Protein 4PMH (pdb70)

Structure (mmCIF, N/CA/C/O backbone):
data_4PMH
#
_entry.id   4PMH
#
_cell.length_a   37.429
_cell.length_b   73.939
_cell.length_c   204.897
_cell.angle_alpha   90.000
_cell.angle_beta   90.000
_cell.angle_gamma   90.000
#
_symmetry.space_group_name_H-M   'C 2 2 21'
#
loop_
_entity.id
_entity.type
_entity.pdbx_description
1 polymer Pectinesterase
2 water water
#
loop_
_atom_site.group_PDB
_atom_site.id
_atom_site.type_symbol
_atom_site.label_atom_id
_atom_site.label_alt_id
_atom_site.label_comp_id
_atom_site.label_asym_id
_atom_site.label_entity_id
_atom_site.label_seq_id
_atom_site.pdbx_PDB_ins_code
_atom_site.Cartn_x
_atom_site.Cartn_y
_atom_site.Cartn_z
_atom_site.occupancy
_atom_site.B_iso_or_equiv
_atom_site.auth_seq_id
_atom_site.auth_comp_id
_atom_site.auth_asym_id
_atom_site.auth_atom_id
_atom_site.pdbx_PDB_model_num
ATOM 1 N N . ASP A 1 1 ? -8.324 13.035 97.965 1.00 20.10 1 ASP A N 1
ATOM 2 C CA . ASP A 1 1 ? -8.389 14.306 98.755 1.00 19.45 1 ASP A CA 1
ATOM 3 C C . ASP A 1 1 ? -7.079 15.074 98.632 1.00 17.95 1 ASP A C 1
ATOM 4 O O . ASP A 1 1 ? -6.013 14.478 98.379 1.00 15.96 1 ASP A O 1
ATOM 9 N N . GLN A 1 2 ? -7.170 16.399 98.799 1.00 15.89 2 GLN A N 1
ATOM 10 C CA . GLN A 1 2 ? -6.038 17.290 98.539 1.00 14.85 2 GLN A CA 1
ATOM 11 C C . GLN A 1 2 ? -5.590 18.035 99.808 1.00 14.21 2 GLN A C 1
ATOM 12 O O . GLN A 1 2 ? -5.043 19.150 99.738 1.00 12.86 2 GLN A O 1
ATOM 18 N N . THR A 1 3 ? -5.816 17.398 100.957 1.00 13.57 3 THR A N 1
ATOM 19 C CA . THR A 1 3 ? -5.394 17.940 102.235 1.00 14.50 3 THR A CA 1
ATOM 20 C C . THR A 1 3 ? -4.006 17.439 102.584 1.00 14.14 3 THR A C 1
ATOM 21 O O . THR A 1 3 ? -3.740 16.234 102.563 1.00 14.64 3 THR A O 1
ATOM 25 N N . ALA A 1 4 ? -3.138 18.376 102.951 1.00 14.43 4 ALA A N 1
ATOM 26 C CA . ALA A 1 4 ? -1.754 18.060 103.342 1.00 15.22 4 ALA A CA 1
ATOM 27 C C . ALA A 1 4 ? -1.686 17.776 104.841 1.00 16.47 4 ALA A C 1
ATOM 28 O O . ALA A 1 4 ? -2.451 18.383 105.636 1.00 17.12 4 ALA A O 1
ATOM 30 N N . PRO A 1 5 ? -0.785 16.863 105.248 1.00 16.21 5 PRO A N 1
ATOM 31 C CA . PRO A 1 5 ? 0.183 16.139 104.418 1.00 16.13 5 PRO A CA 1
ATOM 32 C C . PRO A 1 5 ? -0.340 14.919 103.642 1.00 15.70 5 PRO A C 1
ATOM 33 O O . PRO A 1 5 ? 0.472 14.236 102.986 1.00 15.73 5 PRO A O 1
ATOM 37 N N . GLY A 1 6 ? -1.648 14.647 103.677 1.00 15.06 6 GLY A N 1
ATOM 38 C CA . GLY A 1 6 ? -2.222 13.541 102.898 1.00 14.77 6 GLY A CA 1
ATOM 39 C C . GLY A 1 6 ? -2.202 12.230 103.653 1.00 15.11 6 GLY A C 1
ATOM 40 O O . GLY A 1 6 ? -2.031 12.216 104.888 1.00 15.69 6 GLY A O 1
ATOM 41 N N . THR A 1 7 ? -2.396 11.124 102.933 1.00 14.73 7 THR A N 1
ATOM 42 C CA . THR A 1 7 ? -2.284 9.791 103.516 1.00 15.66 7 THR A CA 1
ATOM 43 C C . THR A 1 7 ? -1.029 9.080 103.016 1.00 16.10 7 THR A C 1
ATOM 44 O O . THR A 1 7 ? -0.437 9.475 102.026 1.00 16.42 7 THR A O 1
ATOM 48 N N . ALA A 1 8 ? -0.655 8.007 103.706 1.00 15.96 8 ALA A N 1
ATOM 49 C CA . ALA A 1 8 ? 0.451 7.156 103.297 1.00 16.11 8 ALA A CA 1
ATOM 50 C C . ALA A 1 8 ? 0.292 6.622 101.858 1.00 16.06 8 ALA A C 1
ATOM 51 O O . ALA A 1 8 ? 1.302 6.302 101.212 1.00 16.89 8 ALA A O 1
ATOM 53 N N . SER A 1 9 ? -0.948 6.516 101.365 1.00 15.81 9 SER A N 1
ATOM 54 C CA . SER A 1 9 ? -1.211 6.055 99.989 1.00 16.02 9 SER A CA 1
ATOM 55 C C . SER A 1 9 ? -1.378 7.217 98.999 1.00 15.17 9 SER A C 1
ATOM 56 O O . SER A 1 9 ? -1.326 7.023 97.792 1.00 14.05 9 SER A O 1
ATOM 59 N N . ARG A 1 10 ? -1.544 8.429 99.522 1.00 15.14 10 ARG A N 1
ATOM 60 C CA . ARG A 1 10 ? -1.736 9.599 98.678 1.00 14.33 10 ARG A CA 1
ATOM 61 C C . ARG A 1 10 ? -1.272 10.875 99.361 1.00 14.88 10 ARG A C 1
ATOM 62 O O . ARG A 1 10 ? -2.088 11.679 99.847 1.00 13.79 10 ARG A O 1
ATOM 70 N N . PRO A 1 11 ? 0.057 11.069 99.405 1.00 14.65 11 PRO A N 1
ATOM 71 C CA . PRO A 1 11 ? 0.622 12.244 100.053 1.00 14.58 11 PRO A CA 1
ATOM 72 C C . PRO A 1 11 ? 0.399 13.513 99.254 1.00 13.93 11 PRO A C 1
ATOM 73 O O . PRO A 1 11 ? 0.418 13.495 98.016 1.00 14.84 11 PRO A O 1
ATOM 77 N N . ILE A 1 12 ? 0.168 14.595 99.978 1.00 13.28 12 ILE A N 1
ATOM 78 C CA . ILE A 1 12 ? -0.118 15.900 99.411 1.00 12.98 12 ILE A CA 1
ATOM 79 C C . ILE A 1 12 ? 0.856 16.911 99.985 1.00 13.04 12 ILE A C 1
ATOM 80 O O . ILE A 1 12 ? 1.056 16.966 101.186 1.00 13.94 12 ILE A O 1
ATOM 85 N N . LEU A 1 13 ? 1.445 17.723 99.127 1.00 13.53 13 LEU A N 1
ATOM 86 C CA . LEU A 1 13 ? 2.350 18.783 99.560 1.00 13.54 13 LEU A CA 1
ATOM 87 C C . LEU A 1 13 ? 1.618 19.860 100.372 1.00 13.75 13 LEU A C 1
ATOM 88 O O . LEU A 1 13 ? 0.462 20.191 100.095 1.00 13.27 13 LEU A O 1
ATOM 93 N N . THR A 1 14 ? 2.321 20.425 101.339 1.00 13.28 14 THR A N 1
ATOM 94 C CA . THR A 1 14 ? 1.845 21.598 102.047 1.00 13.28 14 THR A CA 1
ATOM 95 C C . THR A 1 14 ? 1.970 22.810 101.156 1.00 13.66 14 THR A C 1
ATOM 96 O O . THR A 1 14 ? 2.745 22.804 100.193 1.00 13.20 14 THR A O 1
ATOM 100 N N . ALA A 1 15 ? 1.253 23.875 101.500 1.00 14.38 15 ALA A N 1
ATOM 101 C CA . ALA A 1 15 ? 1.370 25.134 100.755 1.00 15.28 15 ALA A CA 1
ATOM 102 C C . ALA A 1 15 ? 2.808 25.625 100.676 1.00 15.08 15 ALA A C 1
ATOM 103 O O . ALA A 1 15 ? 3.247 26.171 99.656 1.00 16.13 15 ALA A O 1
ATOM 105 N N . SER A 1 16 ? 3.543 25.443 101.760 1.00 15.82 16 SER A N 1
ATOM 106 C CA . SER A 1 16 ? 4.934 25.893 101.854 1.00 15.83 16 SER A CA 1
ATOM 107 C C . SER A 1 16 ? 5.836 25.056 100.933 1.00 15.40 16 SER A C 1
ATOM 108 O O . SER A 1 16 ? 6.617 25.580 100.143 1.00 15.85 16 SER A O 1
ATOM 111 N N . GLU A 1 17 ? 5.725 23.745 101.074 1.00 14.91 17 GLU A N 1
ATOM 112 C CA . GLU A 1 17 ? 6.392 22.804 100.169 1.00 15.20 17 GLU A CA 1
ATOM 113 C C . GLU A 1 17 ? 6.130 23.087 98.674 1.00 15.95 17 GLU A C 1
ATOM 114 O O . GLU A 1 17 ? 7.057 23.014 97.846 1.00 15.18 17 GLU A O 1
ATOM 120 N N . SER A 1 18 ? 4.879 23.423 98.339 1.00 17.83 18 SER A N 1
ATOM 121 C CA . SER A 1 18 ? 4.497 23.728 96.954 1.00 19.37 18 SER A CA 1
ATOM 122 C C . SER A 1 18 ? 5.335 24.827 96.329 1.00 19.61 18 SER A C 1
ATOM 123 O O . SER A 1 18 ? 5.599 24.783 95.137 1.00 16.99 18 SER A O 1
ATOM 126 N N . ASN A 1 19 ? 5.776 25.804 97.130 1.00 21.57 19 ASN A N 1
ATOM 127 C CA . ASN A 1 19 ? 6.588 26.914 96.602 1.00 24.23 19 ASN A CA 1
ATOM 128 C C . ASN A 1 19 ? 7.959 26.470 96.051 1.00 24.32 19 ASN A C 1
ATOM 129 O O . ASN A 1 19 ? 8.597 27.215 95.298 1.00 26.18 19 ASN A O 1
ATOM 134 N N . TYR A 1 20 ? 8.415 25.271 96.413 1.00 24.00 20 TYR A N 1
ATOM 135 C CA . TYR A 1 20 ? 9.679 24.763 95.882 1.00 24.89 20 TYR A CA 1
ATOM 136 C C . TYR A 1 20 ? 9.497 24.097 94.519 1.00 22.76 20 TYR A C 1
ATOM 137 O O . TYR A 1 20 ? 10.486 23.699 93.906 1.00 20.89 20 TYR A O 1
ATOM 146 N N . PHE A 1 21 ? 8.252 23.966 94.056 1.00 20.57 21 PHE A N 1
ATOM 147 C CA . PHE A 1 21 ? 7.964 23.220 92.826 1.00 20.19 21 PHE A CA 1
ATOM 148 C C . PHE A 1 21 ? 7.087 24.014 91.907 1.00 19.15 21 PHE A C 1
ATOM 149 O O . PHE A 1 21 ? 5.864 24.019 92.031 1.00 18.65 21 PHE A O 1
ATOM 157 N N . THR A 1 22 ? 7.733 24.681 90.965 1.00 18.60 22 THR A N 1
ATOM 158 C CA . THR A 1 22 ? 7.090 25.594 90.054 1.00 18.74 22 THR A CA 1
ATOM 159 C C . THR A 1 22 ? 7.805 25.430 88.707 1.00 19.03 22 THR A C 1
ATOM 160 O O . THR A 1 22 ? 8.888 24.832 88.647 1.00 18.29 22 THR A O 1
ATOM 164 N N . THR A 1 23 ? 7.243 25.984 87.639 1.00 19.87 23 THR A N 1
ATOM 165 C CA . THR A 1 23 ? 7.911 25.917 86.338 1.00 20.46 23 THR A CA 1
ATOM 166 C C . THR A 1 23 ? 9.320 26.488 86.434 1.00 20.54 23 THR A C 1
ATOM 167 O O . THR A 1 23 ? 10.264 25.913 85.895 1.00 20.56 23 THR A O 1
ATOM 171 N N . ALA A 1 24 ? 9.456 27.614 87.130 1.00 19.54 24 ALA A N 1
ATOM 172 C CA . ALA A 1 24 ? 10.746 28.282 87.266 1.00 20.07 24 ALA A CA 1
ATOM 173 C C . ALA A 1 24 ? 11.774 27.410 87.985 1.00 19.28 24 ALA A C 1
ATOM 174 O O . ALA A 1 24 ? 12.960 27.419 87.710 1.00 19.54 24 ALA A O 1
ATOM 176 N N . THR A 1 25 ? 11.280 26.664 88.937 1.00 19.21 25 THR A N 1
ATOM 177 C CA . THR A 1 25 ? 12.086 25.858 89.775 1.00 19.18 25 THR A CA 1
ATOM 178 C C . THR A 1 25 ? 12.573 24.605 89.010 1.00 18.66 25 THR A C 1
ATOM 179 O O . THR A 1 25 ? 13.776 24.290 89.000 1.00 18.24 25 THR A O 1
ATOM 183 N N . TYR A 1 26 ? 11.658 23.940 88.315 1.00 17.36 26 TYR A N 1
ATOM 184 C CA . TYR A 1 26 ? 12.013 22.797 87.444 1.00 17.14 26 TYR A CA 1
ATOM 185 C C . TYR A 1 26 ? 12.916 23.178 86.245 1.00 17.31 26 TYR A C 1
ATOM 186 O O . TYR A 1 26 ? 13.730 22.371 85.764 1.00 16.35 26 TYR A O 1
ATOM 195 N N . LEU A 1 27 ? 12.791 24.417 85.769 1.00 17.49 27 LEU A N 1
ATOM 196 C CA . LEU A 1 27 ? 13.589 24.913 84.666 1.00 18.01 27 LEU A CA 1
ATOM 197 C C . LEU A 1 27 ? 15.062 25.098 85.038 1.00 17.81 27 LEU A C 1
ATOM 198 O O . LEU A 1 27 ? 15.931 25.053 84.165 1.00 17.17 27 LEU A O 1
ATOM 203 N N . GLN A 1 28 ? 15.339 25.318 86.322 1.00 17.88 28 GLN A N 1
ATOM 204 C CA . GLN A 1 28 ? 16.703 25.312 86.826 1.00 18.13 28 GLN A CA 1
ATOM 205 C C . GLN A 1 28 ? 17.583 26.299 86.066 1.00 18.08 28 GLN A C 1
ATOM 206 O O . GLN A 1 28 ? 18.697 25.995 85.704 1.00 19.20 28 GLN A O 1
ATOM 212 N N . GLY A 1 29 ? 17.055 27.481 85.795 1.00 19.56 29 GLY A N 1
ATOM 213 C CA . GLY A 1 29 ? 17.821 28.530 85.124 1.00 20.35 29 GLY A CA 1
ATOM 214 C C . GLY A 1 29 ? 17.644 28.563 83.618 1.00 21.42 29 GLY A C 1
ATOM 215 O O . GLY A 1 29 ? 17.978 29.567 82.978 1.00 22.76 29 GLY A O 1
ATOM 216 N N . TRP A 1 30 ? 17.138 27.482 83.028 1.00 21.96 30 TRP A N 1
ATOM 217 C CA . TRP A 1 30 ? 16.846 27.504 81.605 1.00 22.77 30 TRP A CA 1
ATOM 218 C C . TRP A 1 30 ? 15.688 28.468 81.323 1.00 24.25 30 TRP A C 1
ATOM 219 O O . TRP A 1 30 ? 14.670 28.449 81.996 1.00 25.63 30 TRP A O 1
ATOM 230 N N . SER A 1 31 ? 15.882 29.329 80.342 1.00 26.54 31 SER A N 1
ATOM 231 C CA . SER A 1 31 ? 14.849 30.250 79.900 1.00 29.78 31 SER A CA 1
ATOM 232 C C . SER A 1 31 ? 14.475 29.888 78.453 1.00 28.80 31 SER A C 1
ATOM 233 O O . SER A 1 31 ? 15.177 30.265 77.505 1.00 29.26 31 SER A O 1
ATOM 236 N N . PRO A 1 32 ? 13.399 29.098 78.295 1.00 29.14 32 PRO A N 1
ATOM 237 C CA . PRO A 1 32 ? 13.023 28.559 76.984 1.00 30.01 32 PRO A CA 1
ATOM 238 C C . PRO A 1 32 ? 12.644 29.662 75.998 1.00 31.18 32 PRO A C 1
ATOM 239 O O . PRO A 1 32 ? 11.890 30.564 76.356 1.00 31.50 32 PRO A O 1
ATOM 243 N N . PRO A 1 33 ? 13.191 29.611 74.776 1.00 31.39 33 PRO A N 1
ATOM 244 C CA . PRO A 1 33 ? 12.749 30.617 73.818 1.00 32.78 33 PRO A CA 1
ATOM 245 C C . PRO A 1 33 ? 11.299 30.411 73.383 1.00 32.73 33 PRO A C 1
ATOM 246 O O . PRO A 1 33 ? 10.800 29.282 73.398 1.00 32.77 33 PRO A O 1
ATOM 250 N N . SER A 1 34 ? 10.626 31.508 73.044 1.00 34.64 34 SER A N 1
ATOM 251 C CA . SER A 1 34 ? 9.286 31.457 72.441 1.00 34.99 34 SER A CA 1
ATOM 252 C C . SER A 1 34 ? 9.330 30.581 71.211 1.00 32.21 34 SER A C 1
ATOM 253 O O . SER A 1 34 ? 10.285 30.652 70.458 1.00 29.15 34 SER A O 1
ATOM 256 N N . ILE A 1 35 ? 8.312 29.761 70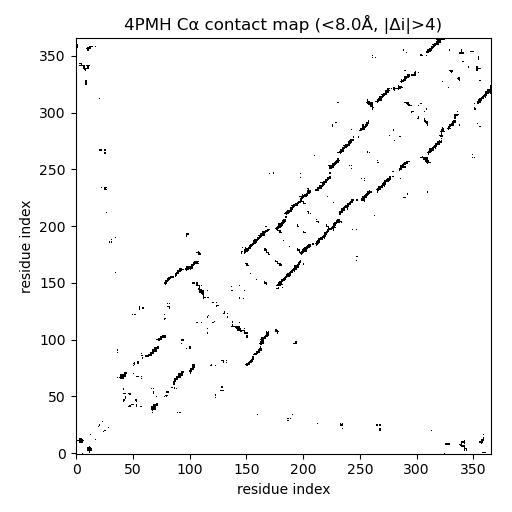.997 1.00 31.86 35 ILE A N 1
ATOM 257 C CA . ILE A 1 35 ? 8.239 29.025 69.751 1.00 32.17 35 ILE A CA 1
ATOM 258 C C . ILE A 1 35 ? 7.615 30.002 68.782 1.00 32.47 35 ILE A C 1
ATOM 259 O O . ILE A 1 35 ? 6.607 30.638 69.088 1.00 33.72 35 ILE A O 1
ATOM 264 N N . SER A 1 36 ? 8.254 30.158 67.637 1.00 32.41 36 SER A N 1
ATOM 265 C CA . SER A 1 36 ? 7.812 31.104 66.647 1.00 33.95 36 SER A CA 1
ATOM 266 C C . SER A 1 36 ? 8.180 30.511 65.309 1.00 34.83 36 SER A C 1
ATOM 267 O O . SER A 1 36 ? 9.260 30.790 64.775 1.00 37.79 36 SER A O 1
ATOM 270 N N . THR A 1 37 ? 7.284 29.658 64.801 1.00 32.54 37 THR A N 1
ATOM 271 C CA . THR A 1 37 ? 7.421 29.024 63.496 1.00 31.30 37 THR A CA 1
ATOM 272 C C . THR A 1 37 ? 7.192 30.056 62.379 1.00 33.35 37 THR A C 1
ATOM 273 O O . THR A 1 37 ? 6.157 30.060 61.705 1.00 29.72 37 THR A O 1
ATOM 277 N N . SER A 1 38 ? 8.180 30.927 62.194 1.00 33.25 38 SER A N 1
ATOM 278 C CA . SER A 1 38 ? 8.001 32.146 61.395 1.00 35.22 38 SER A CA 1
ATOM 279 C C . SER A 1 38 ? 8.581 32.032 59.989 1.00 34.46 38 SER A C 1
ATOM 280 O O . SER A 1 38 ? 8.686 33.035 59.272 1.00 33.73 38 SER A O 1
ATOM 283 N N . LYS A 1 39 ? 8.970 30.823 59.605 1.00 31.83 39 LYS A N 1
ATOM 284 C CA . LYS A 1 39 ? 9.671 30.620 58.341 1.00 31.76 39 LYS A CA 1
ATOM 285 C C . LYS A 1 39 ? 9.908 29.136 58.090 1.00 27.48 39 LYS A C 1
ATOM 286 O O . LYS A 1 39 ? 9.631 28.290 58.948 1.00 25.19 39 LYS A O 1
ATOM 292 N N . ALA A 1 40 ? 10.389 28.823 56.898 1.00 24.71 40 ALA A N 1
ATOM 293 C CA . ALA A 1 40 ? 10.683 27.445 56.535 1.00 23.54 40 ALA A CA 1
ATOM 294 C C . ALA A 1 40 ? 11.972 27.426 55.737 1.00 21.71 40 ALA A C 1
ATOM 295 O O . ALA A 1 40 ? 11.997 27.869 54.601 1.00 21.93 40 ALA A O 1
ATOM 297 N N . ASP A 1 41 ? 13.041 26.954 56.368 1.00 19.00 41 ASP A N 1
ATOM 298 C CA . ASP A 1 41 ? 14.346 26.819 55.733 1.00 17.68 41 ASP A CA 1
ATOM 299 C C . ASP A 1 41 ? 14.400 25.547 54.887 1.00 16.73 41 ASP A C 1
ATOM 300 O O . ASP A 1 41 ? 14.993 25.541 53.822 1.00 16.83 41 ASP A O 1
ATOM 305 N N . TYR A 1 42 ? 13.803 24.476 55.396 1.00 15.51 42 TYR A N 1
ATOM 306 C CA . TYR A 1 42 ? 13.678 23.196 54.698 1.00 15.07 42 TYR A CA 1
ATOM 307 C C . TYR A 1 42 ? 12.248 22.721 54.807 1.00 14.17 42 TYR A C 1
ATOM 308 O O . TYR A 1 42 ? 11.684 22.719 55.906 1.00 14.76 42 TYR A O 1
ATOM 317 N N . THR A 1 43 ? 11.649 22.318 53.688 1.00 13.45 43 THR A N 1
ATOM 318 C CA . THR A 1 43 ? 10.237 21.924 53.655 1.00 12.68 43 THR A CA 1
ATOM 319 C C . THR A 1 43 ? 10.078 20.525 53.076 1.00 13.00 43 THR A C 1
ATOM 320 O O . THR A 1 43 ? 10.493 20.267 51.946 1.00 12.84 43 THR A O 1
ATOM 324 N N . VAL A 1 44 ? 9.510 19.623 53.865 1.00 13.41 44 VAL A N 1
ATOM 325 C CA . VAL A 1 44 ? 9.211 18.287 53.410 1.00 14.29 44 VAL A CA 1
ATOM 326 C C . VAL A 1 44 ? 7.926 18.420 52.597 1.00 14.89 44 VAL A C 1
ATOM 327 O O . VAL A 1 44 ? 6.865 18.765 53.143 1.00 15.63 44 VAL A O 1
ATOM 331 N N . GLY A 1 45 ? 8.013 18.150 51.298 1.00 14.92 45 GLY A N 1
ATOM 332 C CA . GLY A 1 45 ? 6.901 18.401 50.371 1.00 15.63 45 GLY A CA 1
ATOM 333 C C . GLY A 1 45 ? 7.192 19.563 49.423 1.00 16.35 45 GLY A C 1
ATOM 334 O O . GLY A 1 45 ? 6.508 19.717 48.434 1.00 16.04 45 GLY A O 1
ATOM 335 N N . ASN A 1 46 ? 8.188 20.391 49.744 1.00 17.07 46 ASN A N 1
ATOM 336 C CA . ASN A 1 46 ? 8.665 21.437 48.848 1.00 18.26 46 ASN A CA 1
ATOM 337 C C . ASN A 1 46 ? 10.209 21.593 48.927 1.00 17.84 46 ASN A C 1
ATOM 338 O O . ASN A 1 46 ? 10.746 22.696 49.160 1.00 17.29 46 ASN A O 1
ATOM 343 N N . GLY A 1 47 ? 10.910 20.479 48.683 1.00 16.60 47 GLY A N 1
ATOM 344 C CA . GLY A 1 47 ? 12.367 20.427 48.769 1.00 15.92 47 GLY A CA 1
ATOM 345 C C . GLY A 1 47 ? 12.931 19.126 49.329 1.00 15.58 47 GLY A C 1
ATOM 346 O O . GLY A 1 47 ? 14.084 18.777 49.047 1.00 15.53 47 GLY A O 1
ATOM 347 N N . TYR A 1 48 ? 12.135 18.421 50.134 1.00 14.77 48 TYR A N 1
ATOM 348 C CA . TYR A 1 48 ? 12.572 17.188 50.776 1.00 14.31 48 TYR A CA 1
ATOM 349 C C . TYR A 1 48 ? 11.414 16.213 50.732 1.00 14.09 48 TYR A C 1
ATOM 350 O O . TYR A 1 48 ? 10.297 16.591 51.010 1.00 14.08 48 TYR A O 1
ATOM 359 N N . ASN A 1 49 ? 11.658 14.972 50.303 1.00 14.39 49 ASN A N 1
ATOM 360 C CA . ASN A 1 49 ? 10.577 13.981 50.178 1.00 14.87 49 ASN A CA 1
ATOM 361 C C . ASN A 1 49 ? 10.559 12.942 51.302 1.00 14.64 49 ASN A C 1
ATOM 362 O O . ASN A 1 49 ? 9.650 12.115 51.339 1.00 15.96 49 ASN A O 1
ATOM 367 N N . THR A 1 50 ? 11.584 12.941 52.159 1.00 14.14 50 THR A N 1
ATOM 368 C CA . THR A 1 50 ? 11.515 12.299 53.468 1.00 13.93 50 THR A CA 1
ATOM 369 C C . THR A 1 50 ? 11.829 13.375 54.514 1.00 13.37 50 THR A C 1
ATOM 370 O O . THR A 1 50 ? 12.490 14.370 54.208 1.00 13.73 50 THR A O 1
ATOM 374 N N . ILE A 1 51 ? 11.378 13.159 55.745 1.00 12.40 51 ILE A N 1
ATOM 375 C CA . ILE A 1 51 ? 11.674 14.088 56.831 1.00 12.03 51 ILE A CA 1
ATOM 376 C C . ILE A 1 51 ? 13.154 14.011 57.181 1.00 11.84 51 ILE A C 1
ATOM 377 O O . ILE A 1 51 ? 13.813 15.048 57.380 1.00 12.02 51 ILE A O 1
ATOM 382 N N . GLN A 1 52 ? 13.688 12.786 57.223 1.00 12.15 52 GLN A N 1
ATOM 383 C CA . GLN A 1 52 ? 15.104 12.572 57.546 1.00 12.04 52 GLN A CA 1
ATOM 384 C C . GLN A 1 52 ? 15.974 13.431 56.631 1.00 11.97 52 GLN A C 1
ATOM 385 O O . GLN A 1 52 ? 16.936 14.022 57.091 1.00 12.03 52 GLN A O 1
ATOM 391 N N . ALA A 1 53 ? 15.631 13.489 55.342 1.00 11.87 53 ALA A N 1
ATOM 392 C CA . ALA A 1 53 ? 16.404 14.277 54.378 1.00 12.22 53 ALA A CA 1
ATOM 393 C C . ALA A 1 53 ? 16.453 15.760 54.729 1.00 11.48 53 ALA A C 1
ATOM 394 O O . ALA A 1 53 ? 17.476 16.403 54.541 1.00 11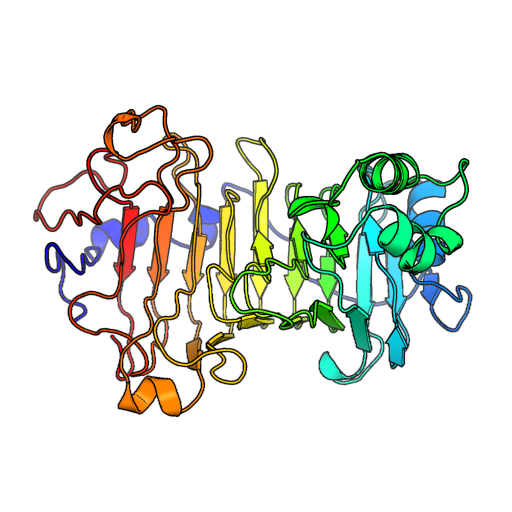.13 53 ALA A O 1
ATOM 396 N N . ALA A 1 54 ? 15.357 16.301 55.238 1.00 12.00 54 ALA A N 1
ATOM 397 C CA . ALA A 1 54 ? 15.335 17.710 55.647 1.00 12.48 54 ALA A CA 1
ATOM 398 C C . ALA A 1 54 ? 16.196 17.903 56.908 1.00 12.72 54 ALA A C 1
ATOM 399 O O . ALA A 1 54 ? 16.909 18.877 57.019 1.00 12.63 54 ALA A O 1
ATOM 401 N N . VAL A 1 55 ? 16.099 16.959 57.854 1.00 12.77 55 VAL A N 1
ATOM 402 C CA . VAL A 1 55 ? 16.867 16.987 59.103 1.00 12.64 55 VAL A CA 1
ATOM 403 C C . VAL A 1 55 ? 18.352 16.958 58.771 1.00 12.60 55 VAL A C 1
ATOM 404 O O . VAL A 1 55 ? 19.140 17.762 59.301 1.00 12.28 55 VAL A O 1
ATOM 408 N N . ASN A 1 56 ? 18.707 16.065 57.848 1.00 12.18 56 ASN A N 1
ATOM 409 C CA . ASN A 1 56 ? 20.072 15.887 57.428 1.00 11.69 56 ASN A CA 1
ATOM 410 C C . ASN A 1 56 ? 20.599 17.173 56.816 1.00 11.89 56 ASN A C 1
ATOM 411 O O . ASN A 1 56 ? 21.715 17.585 57.104 1.00 12.33 56 ASN A O 1
ATOM 416 N N . ALA A 1 57 ? 19.809 17.795 55.956 1.00 12.43 57 ALA A N 1
ATOM 417 C CA . ALA A 1 57 ? 20.244 19.044 55.312 1.00 13.44 57 ALA A CA 1
ATOM 418 C C . ALA A 1 57 ? 20.559 20.122 56.340 1.00 13.72 57 ALA A C 1
ATOM 419 O O . ALA A 1 57 ? 21.607 20.767 56.266 1.00 13.96 57 ALA A O 1
ATOM 421 N N . ALA A 1 58 ? 19.647 20.296 57.294 1.00 13.53 58 ALA A N 1
ATOM 422 C CA . ALA A 1 58 ? 19.804 21.296 58.356 1.00 14.00 58 ALA A CA 1
ATOM 423 C C . ALA A 1 58 ? 21.028 21.021 59.249 1.00 14.31 58 ALA A C 1
ATOM 424 O O . ALA A 1 58 ? 21.800 21.931 59.565 1.00 14.33 58 ALA A O 1
ATOM 426 N N . ILE A 1 59 ? 21.223 19.759 59.637 1.00 14.16 59 ILE A N 1
ATOM 427 C CA . ILE A 1 59 ? 22.356 19.404 60.477 1.00 14.97 59 ILE A CA 1
ATOM 428 C C . ILE A 1 59 ? 23.682 19.570 59.722 1.00 15.27 59 ILE A C 1
ATOM 429 O O . ILE A 1 59 ? 24.624 20.188 60.249 1.00 14.95 59 ILE A O 1
ATOM 434 N N . ASN A 1 60 ? 23.734 19.056 58.491 1.00 14.69 60 ASN A N 1
ATOM 435 C CA . ASN A 1 60 ? 24.956 19.085 57.687 1.00 15.51 60 ASN A CA 1
ATOM 436 C C . ASN A 1 60 ? 25.386 20.528 57.363 1.00 16.23 60 ASN A C 1
ATOM 437 O O . ASN A 1 60 ? 26.579 20.813 57.284 1.00 17.21 60 ASN A O 1
ATOM 442 N N . ALA A 1 61 ? 24.432 21.436 57.237 1.00 16.67 61 ALA A N 1
ATOM 443 C CA . ALA A 1 61 ? 24.764 22.820 56.894 1.00 18.13 61 ALA A CA 1
ATOM 444 C C . ALA A 1 61 ? 25.391 23.563 58.049 1.00 19.21 61 ALA A C 1
ATOM 445 O O . ALA A 1 61 ? 26.003 24.604 57.838 1.00 19.53 61 ALA A O 1
ATOM 447 N N . GLY A 1 62 ? 25.218 23.048 59.264 1.00 18.72 62 GLY A N 1
ATOM 448 C CA . GLY A 1 62 ? 25.913 23.569 60.425 1.00 20.03 62 GLY A CA 1
ATOM 449 C C . GLY A 1 62 ? 25.436 24.950 60.819 1.00 20.04 62 GLY A C 1
ATOM 450 O O . GLY A 1 62 ? 24.349 25.367 60.450 1.00 21.46 62 GLY A O 1
ATOM 451 N N . GLY A 1 63 ? 26.268 25.670 61.560 1.00 23.01 63 GLY A N 1
ATOM 452 C CA . GLY A 1 63 ? 25.902 27.007 62.043 1.00 22.99 63 GLY A CA 1
ATOM 453 C C . GLY A 1 63 ? 25.207 26.971 63.401 1.00 23.42 63 GLY A C 1
ATOM 454 O O . GLY A 1 63 ? 24.890 25.898 63.927 1.00 24.45 63 GLY A O 1
ATOM 455 N N . THR A 1 64 ? 24.965 28.159 63.946 1.00 22.11 64 THR A N 1
ATOM 456 C CA . THR A 1 64 ? 24.348 28.347 65.253 1.00 23.96 64 THR A CA 1
ATOM 457 C C . THR A 1 64 ? 22.945 28.912 65.167 1.00 22.71 64 THR A C 1
ATOM 458 O O . THR A 1 64 ? 22.270 29.051 66.190 1.00 23.57 64 THR A O 1
ATOM 462 N N . THR A 1 65 ? 22.517 29.284 63.965 1.00 20.67 65 THR A N 1
ATOM 463 C CA . THR A 1 65 ? 21.208 29.875 63.778 1.00 20.40 65 THR A CA 1
ATOM 464 C C . THR A 1 65 ? 20.173 28.773 63.734 1.00 18.07 65 THR A C 1
ATOM 465 O O . THR A 1 65 ? 20.355 27.740 63.061 1.00 17.89 65 THR A O 1
ATOM 469 N N . ARG A 1 66 ? 19.083 29.000 64.456 1.00 16.33 66 ARG A N 1
ATOM 470 C CA . ARG A 1 66 ? 17.990 28.038 64.521 1.00 15.01 66 ARG A CA 1
ATOM 471 C C . ARG A 1 66 ? 17.415 27.860 63.120 1.00 14.57 66 ARG A C 1
ATOM 472 O O . ARG A 1 66 ? 17.133 28.835 62.419 1.00 13.57 66 ARG A O 1
ATOM 480 N N . LYS A 1 67 ? 17.291 26.606 62.706 1.00 15.09 67 LYS A N 1
ATOM 481 C CA . LYS A 1 67 ? 16.751 26.256 61.397 1.00 16.06 67 LYS A CA 1
ATOM 482 C C . LYS A 1 67 ? 15.361 25.644 61.550 1.00 15.83 67 LYS A C 1
ATOM 483 O O . LYS A 1 67 ? 15.094 24.899 62.509 1.00 15.77 67 LYS A O 1
ATOM 489 N N . TYR A 1 68 ? 14.489 25.965 60.591 1.00 15.11 68 TYR A N 1
ATOM 490 C CA . TYR A 1 68 ? 13.081 25.621 60.641 1.00 14.36 68 TYR A CA 1
ATOM 491 C C . TYR A 1 68 ? 12.738 24.626 59.539 1.00 13.53 68 TYR A C 1
ATOM 492 O O . TYR A 1 68 ? 12.883 24.917 58.346 1.00 12.85 68 TYR A O 1
ATOM 501 N N . ILE A 1 69 ? 12.311 23.453 59.978 1.00 12.75 69 ILE A N 1
ATOM 502 C CA . ILE A 1 69 ? 11.927 22.393 59.087 1.00 13.59 69 ILE A CA 1
ATOM 503 C C . ILE A 1 69 ? 10.419 22.277 59.145 1.00 14.20 69 ILE A C 1
ATOM 504 O O . ILE A 1 69 ? 9.869 21.863 60.171 1.00 14.07 69 ILE A O 1
ATOM 509 N N . LYS A 1 70 ? 9.760 22.632 58.041 1.00 13.88 70 LYS A N 1
ATOM 510 C CA . LYS A 1 70 ? 8.323 22.506 57.923 1.00 15.10 70 LYS A CA 1
ATOM 511 C C . LYS A 1 70 ? 7.945 21.182 57.281 1.00 14.60 70 LYS A C 1
ATOM 512 O O . LYS A 1 70 ? 8.468 20.834 56.222 1.00 13.70 70 LYS A O 1
ATOM 518 N N . ILE A 1 71 ? 7.034 20.451 57.916 1.00 13.64 71 ILE A N 1
ATOM 519 C CA . ILE A 1 71 ? 6.522 19.209 57.337 1.00 13.55 71 ILE A CA 1
ATOM 520 C C . ILE A 1 71 ? 5.107 19.428 56.826 1.00 14.03 71 ILE A C 1
ATOM 521 O O . ILE A 1 71 ? 4.157 19.568 57.610 1.00 14.38 71 ILE A O 1
ATOM 526 N N . ASN A 1 72 ? 4.945 19.422 55.510 1.00 14.52 72 ASN A N 1
ATOM 527 C CA . ASN A 1 72 ? 3.624 19.587 54.941 1.00 14.97 72 ASN A CA 1
ATOM 528 C C . ASN A 1 72 ? 2.669 18.550 55.498 1.00 14.90 72 ASN A C 1
ATOM 529 O O . ASN A 1 72 ? 3.062 17.405 55.760 1.00 14.15 72 ASN A O 1
ATOM 534 N N . ALA A 1 73 ? 1.413 18.971 55.651 1.00 15.17 73 ALA A N 1
ATOM 535 C CA . ALA A 1 73 ? 0.351 18.125 56.143 1.00 14.78 73 ALA A CA 1
ATOM 536 C C . ALA A 1 73 ? 0.327 16.803 55.390 1.00 14.29 73 ALA A C 1
ATOM 537 O O . ALA A 1 73 ? 0.517 16.773 54.176 1.00 14.48 73 ALA A O 1
ATOM 539 N N . GLY A 1 74 ? 0.129 15.701 56.101 1.00 13.96 74 GLY A N 1
ATOM 540 C CA . GLY A 1 74 ? 0.174 14.384 55.469 1.00 14.14 74 GLY A CA 1
ATOM 541 C C . GLY A 1 74 ? 0.447 13.282 56.474 1.00 14.40 74 GLY A C 1
ATOM 542 O O . GLY A 1 74 ? 0.604 13.539 57.663 1.00 14.04 74 GLY A O 1
ATOM 543 N N . THR A 1 75 ? 0.480 12.048 55.996 1.00 14.96 75 THR A N 1
ATOM 544 C CA . THR A 1 75 ? 0.843 10.914 56.828 1.00 15.63 75 THR A CA 1
ATOM 545 C C . THR A 1 75 ? 2.176 10.397 56.319 1.00 15.97 75 THR A C 1
ATOM 546 O O . THR A 1 75 ? 2.320 10.107 55.134 1.00 16.61 75 THR A O 1
ATOM 550 N N . TYR A 1 76 ? 3.146 10.295 57.226 1.00 15.54 76 TYR A N 1
ATOM 551 C CA . TYR A 1 76 ? 4.518 9.873 56.933 1.00 14.80 76 TYR A CA 1
ATOM 552 C C . TYR A 1 76 ? 4.877 8.586 57.691 1.00 15.32 76 TYR A C 1
ATOM 553 O O . TYR A 1 76 ? 4.904 8.596 58.909 1.00 15.14 76 TYR A O 1
ATOM 562 N N . GLN A 1 77 ? 5.119 7.491 56.977 1.00 15.09 77 GLN A N 1
ATOM 563 C CA . GLN A 1 77 ? 5.479 6.230 57.621 1.00 16.95 77 GLN A CA 1
ATOM 564 C C . GLN A 1 77 ? 6.995 6.053 57.621 1.00 15.76 77 GLN A C 1
ATOM 565 O O . GLN A 1 77 ? 7.584 5.386 56.772 1.00 14.41 77 GLN A O 1
ATOM 571 N N . GLU A 1 78 ? 7.610 6.689 58.608 1.00 15.95 78 GLU A N 1
ATOM 572 C CA . GLU A 1 78 ? 9.046 6.776 58.709 1.00 16.51 78 GLU A CA 1
ATOM 573 C C . GLU A 1 78 ? 9.458 7.134 60.114 1.00 14.84 78 GLU A C 1
ATOM 574 O O . GLU A 1 78 ? 8.635 7.555 60.905 1.00 14.34 78 GLU A O 1
ATOM 580 N N . VAL A 1 79 ? 10.730 6.924 60.411 1.00 13.70 79 VAL A N 1
ATOM 581 C CA . VAL A 1 79 ? 11.345 7.490 61.605 1.00 13.57 79 VAL A CA 1
ATOM 582 C C . VAL A 1 79 ? 11.929 8.866 61.319 1.00 13.17 79 VAL A C 1
ATOM 583 O O . VAL A 1 79 ? 12.150 9.239 60.155 1.00 14.34 79 VAL A O 1
ATOM 587 N N . VAL A 1 80 ? 12.187 9.603 62.392 1.00 12.73 80 VAL A N 1
ATOM 588 C CA . VAL A 1 80 ? 12.925 10.874 62.348 1.00 12.19 80 VAL A CA 1
ATOM 589 C C . VAL A 1 80 ? 13.969 10.824 63.451 1.00 12.22 80 VAL A C 1
ATOM 590 O O . VAL A 1 80 ? 13.621 10.706 64.632 1.00 11.28 80 VAL A O 1
ATOM 594 N N . TYR A 1 81 ? 15.243 10.856 63.061 1.00 11.98 81 TYR A N 1
ATOM 595 C CA . TYR A 1 81 ? 16.355 10.730 63.984 1.00 12.36 81 TYR A CA 1
ATOM 596 C C . TYR A 1 81 ? 17.100 12.050 63.970 1.00 12.52 81 TYR A C 1
ATOM 597 O O . TYR A 1 81 ? 17.556 12.499 62.909 1.00 12.41 81 TYR A O 1
ATOM 606 N N . ILE A 1 82 ? 17.202 12.669 65.143 1.00 13.47 82 ILE A N 1
ATOM 607 C CA . ILE A 1 82 ? 18.028 13.875 65.315 1.00 14.18 82 ILE A CA 1
ATOM 608 C C . ILE A 1 82 ? 19.262 13.494 66.111 1.00 14.52 82 ILE A C 1
ATOM 609 O O . ILE A 1 82 ? 19.189 13.371 67.325 1.00 14.77 82 ILE A O 1
ATOM 614 N N . PRO A 1 83 ? 20.407 13.284 65.435 1.00 15.29 83 PRO A N 1
ATOM 615 C CA . PRO A 1 83 ? 21.649 12.995 66.136 1.00 15.93 83 PRO A CA 1
ATOM 616 C C . PRO A 1 83 ? 22.208 14.250 66.807 1.00 16.02 83 PRO A C 1
ATOM 617 O O . PRO A 1 83 ? 21.796 15.354 66.484 1.00 14.80 83 PRO A O 1
ATOM 621 N N . ASN A 1 84 ? 23.160 14.070 67.709 1.00 17.73 84 ASN A N 1
ATOM 622 C CA . ASN A 1 84 ? 23.735 15.204 68.440 1.00 19.58 84 ASN A CA 1
ATOM 623 C C . ASN A 1 84 ? 24.333 16.211 67.456 1.00 19.02 84 ASN A C 1
ATOM 624 O O . ASN A 1 84 ? 25.022 15.824 66.520 1.00 18.59 84 ASN A O 1
ATOM 629 N N . THR A 1 85 ? 24.010 17.487 67.643 1.00 18.33 85 THR A N 1
ATOM 630 C CA . THR A 1 85 ? 24.457 18.552 66.758 1.00 18.60 85 THR A CA 1
ATOM 631 C C . THR A 1 85 ? 24.336 19.864 67.515 1.00 19.03 85 THR A C 1
ATOM 632 O O . THR A 1 85 ? 23.571 19.955 68.451 1.00 20.05 85 THR A O 1
ATOM 636 N N . LYS A 1 86 ? 25.095 20.870 67.109 1.00 20.75 86 LYS A N 1
ATOM 637 C CA . LYS A 1 86 ? 25.004 22.211 67.710 1.00 22.42 86 LYS A CA 1
ATOM 638 C C . LYS A 1 86 ? 24.031 23.091 66.939 1.00 20.29 86 LYS A C 1
ATOM 639 O O . LYS A 1 86 ? 23.798 24.236 67.332 1.00 18.28 86 LYS A O 1
ATOM 645 N N . VAL A 1 87 ? 23.484 22.581 65.831 1.00 17.92 87 VAL A N 1
ATOM 646 C CA . VAL A 1 87 ? 22.452 23.325 65.098 1.00 17.38 87 VAL A CA 1
ATOM 647 C C . VAL A 1 87 ? 21.103 23.268 65.841 1.00 15.96 87 VAL A C 1
ATOM 648 O O . VAL A 1 87 ? 20.547 22.161 66.009 1.00 15.23 87 VAL A O 1
ATOM 652 N N . PRO A 1 88 ? 20.554 24.439 66.264 1.00 14.37 88 PRO A N 1
ATOM 653 C CA . PRO A 1 88 ? 19.212 24.417 66.862 1.00 14.19 88 PRO A CA 1
ATOM 654 C C . PRO A 1 88 ? 18.145 24.175 65.789 1.00 13.48 88 PRO A C 1
ATOM 655 O O . PRO A 1 88 ? 18.096 24.889 64.789 1.00 13.21 88 PRO A O 1
ATOM 659 N N . LEU A 1 89 ? 17.285 23.188 66.020 1.00 12.90 89 LEU A N 1
ATOM 660 C CA . LEU A 1 89 ? 16.278 22.801 65.054 1.00 12.74 89 LEU A CA 1
ATOM 661 C C . LEU A 1 89 ? 14.854 22.938 65.594 1.00 12.75 89 LEU A C 1
ATOM 662 O O . LEU A 1 89 ? 14.563 22.554 66.732 1.00 11.49 89 LEU A O 1
ATOM 667 N N . THR A 1 90 ? 13.973 23.500 64.765 1.00 12.78 90 THR A N 1
ATOM 668 C CA . THR A 1 90 ? 12.541 23.511 65.009 1.00 12.92 90 THR A CA 1
ATOM 669 C C . THR A 1 90 ? 11.897 22.697 63.889 1.00 13.50 90 THR A C 1
ATOM 670 O O . THR A 1 90 ? 12.095 22.995 62.713 1.00 13.68 90 THR A O 1
ATOM 674 N N . ILE A 1 91 ? 11.173 21.649 64.253 1.00 13.08 91 ILE A N 1
ATOM 675 C CA . ILE A 1 91 ? 10.483 20.803 63.294 1.00 13.91 91 ILE A CA 1
ATOM 676 C C . ILE A 1 91 ? 9.000 20.958 63.550 1.00 13.84 91 ILE A C 1
ATOM 677 O O . ILE A 1 91 ? 8.517 20.582 64.621 1.00 13.34 91 ILE A O 1
ATOM 682 N N . TYR A 1 92 ? 8.272 21.509 62.575 1.00 13.57 92 TYR A N 1
ATOM 683 C CA . TYR A 1 92 ? 6.861 21.760 62.746 1.00 13.92 92 TYR A CA 1
ATOM 684 C C . TYR A 1 92 ? 5.985 21.321 61.603 1.00 13.72 92 TYR A C 1
ATOM 685 O O . TYR A 1 92 ? 6.378 21.389 60.458 1.00 13.99 92 TYR A O 1
ATOM 694 N N . GLY A 1 93 ? 4.779 20.900 61.947 1.00 14.06 93 GLY A N 1
ATOM 695 C CA . GLY A 1 93 ? 3.789 20.494 60.966 1.00 14.88 93 GLY A CA 1
ATOM 696 C C . GLY A 1 93 ? 3.197 21.727 60.287 1.00 15.66 93 GLY A C 1
ATOM 697 O O . GLY A 1 93 ? 2.969 22.761 60.927 1.00 15.15 93 GLY A O 1
ATOM 698 N N . GLY A 1 94 ? 2.950 21.613 58.994 1.00 16.59 94 GLY A N 1
ATOM 699 C CA . GLY A 1 94 ? 2.419 22.731 58.203 1.00 17.91 94 GLY A CA 1
ATOM 700 C C . GLY A 1 94 ? 0.901 22.868 58.199 1.00 18.73 94 GLY A C 1
ATOM 701 O O . GLY A 1 94 ? 0.377 23.755 57.531 1.00 20.67 94 GLY A O 1
ATOM 702 N N . GLY A 1 95 ? 0.190 21.997 58.910 1.00 19.26 95 GLY A N 1
ATOM 703 C CA . GLY A 1 95 ? -1.287 22.009 58.921 1.00 19.54 95 GLY A CA 1
ATOM 704 C C . GLY A 1 95 ? -1.886 22.991 59.909 1.00 20.94 95 GLY A C 1
ATOM 705 O O . GLY A 1 95 ? -1.163 23.639 60.684 1.00 20.56 95 GLY A O 1
ATOM 706 N N . SER A 1 96 ? -3.208 23.105 59.884 1.00 20.67 96 SER A N 1
ATOM 707 C CA . SER A 1 96 ? -3.905 24.024 60.784 1.00 24.24 96 SER A CA 1
ATOM 708 C C . SER A 1 96 ? -3.980 23.478 62.208 1.00 24.03 96 SER A C 1
ATOM 709 O O . SER A 1 96 ? -3.990 24.247 63.178 1.00 23.45 96 SER A O 1
ATOM 712 N N . SER A 1 97 ? -4.037 22.148 62.301 1.00 23.42 97 SER A N 1
ATOM 713 C CA . SER A 1 97 ? -4.109 21.420 63.553 1.00 23.96 97 SER A CA 1
ATOM 714 C C . SER A 1 97 ? -2.922 20.445 63.608 1.00 21.77 97 SER A C 1
ATOM 715 O O . SER A 1 97 ? -2.465 19.983 62.568 1.00 19.37 97 SER A O 1
ATOM 718 N N . PRO A 1 98 ? -2.436 20.099 64.818 1.00 20.55 98 PRO A N 1
ATOM 719 C CA . PRO A 1 98 ? -1.335 19.120 64.864 1.00 19.72 98 PRO A CA 1
ATOM 720 C C . PRO A 1 98 ? -1.726 17.741 64.350 1.00 19.36 98 PRO A C 1
ATOM 721 O O . PRO A 1 98 ? -0.855 16.958 63.976 1.00 19.06 98 PRO A O 1
ATOM 725 N N . SER A 1 99 ? -3.018 17.445 64.327 1.00 19.37 99 SER A N 1
ATOM 726 C CA . SER A 1 99 ? -3.489 16.162 63.774 1.00 20.22 99 SER A CA 1
ATOM 727 C C . SER A 1 99 ? -3.311 16.060 62.252 1.00 19.95 99 SER A C 1
ATOM 728 O O . SER A 1 99 ? -3.345 14.956 61.695 1.00 19.36 99 SER A O 1
ATOM 731 N N . ASP A 1 100 ? -3.099 17.204 61.592 1.00 18.72 100 ASP A N 1
ATOM 732 C CA . ASP A 1 100 ? -2.920 17.257 60.147 1.00 20.29 100 ASP A CA 1
ATOM 733 C C . ASP A 1 100 ? -1.545 16.741 59.649 1.00 19.45 100 ASP A C 1
ATOM 734 O O . ASP A 1 100 ? -1.349 16.564 58.455 1.00 19.84 100 ASP A O 1
ATOM 739 N N . THR A 1 101 ? -0.591 16.554 60.554 1.00 17.80 101 THR A N 1
ATOM 740 C CA . THR A 1 101 ? 0.729 16.077 60.202 1.00 17.03 101 THR A CA 1
ATOM 741 C C . THR A 1 101 ? 1.064 14.913 61.119 1.00 16.66 101 THR A C 1
ATOM 742 O O . THR A 1 101 ? 1.244 15.101 62.308 1.00 16.61 101 THR A O 1
ATOM 746 N N . LEU A 1 102 ? 1.106 13.709 60.563 1.00 15.56 102 LEU A N 1
ATOM 747 C CA . LEU A 1 102 ? 1.206 12.480 61.355 1.00 15.18 102 LEU A CA 1
ATOM 748 C C . LEU A 1 102 ? 2.410 11.642 60.915 1.00 14.78 102 LEU A C 1
ATOM 749 O O . LEU A 1 102 ? 2.514 11.257 59.746 1.00 15.85 102 LEU A O 1
ATOM 754 N N . ILE A 1 103 ? 3.321 11.386 61.850 1.00 13.96 103 ILE A N 1
ATOM 755 C CA . ILE A 1 103 ? 4.468 10.561 61.629 1.00 13.59 103 ILE A CA 1
ATOM 756 C C . ILE A 1 103 ? 4.199 9.283 62.403 1.00 14.23 103 ILE A C 1
ATOM 757 O O . ILE A 1 103 ? 4.122 9.325 63.624 1.00 13.90 103 ILE A O 1
ATOM 762 N N . THR A 1 104 ? 4.027 8.162 61.711 1.00 13.80 104 THR A N 1
ATOM 763 C CA . THR A 1 104 ? 3.520 6.979 62.373 1.00 14.61 104 THR A CA 1
ATOM 764 C C . THR A 1 104 ? 4.130 5.676 61.868 1.00 14.44 104 THR A C 1
ATOM 765 O O . THR A 1 104 ? 4.371 5.531 60.670 1.00 14.53 104 THR A O 1
ATOM 769 N N . LEU A 1 105 ? 4.340 4.736 62.785 1.00 14.47 105 LEU A N 1
ATOM 770 C CA . LEU A 1 105 ? 4.754 3.374 62.440 1.00 15.27 105 LEU A CA 1
ATOM 771 C C . LEU A 1 105 ? 4.203 2.413 63.477 1.00 15.36 105 LEU A C 1
ATOM 772 O O . LEU A 1 105 ? 3.897 2.837 64.586 1.00 14.61 105 LEU A O 1
ATOM 777 N N . ASN A 1 106 ? 4.040 1.142 63.095 1.00 15.33 106 ASN A N 1
ATOM 778 C CA . ASN A 1 106 ? 3.731 0.037 64.030 1.00 15.93 106 ASN A CA 1
ATOM 779 C C . ASN A 1 106 ? 5.053 -0.696 64.226 1.00 16.26 106 ASN A C 1
ATOM 780 O O . ASN A 1 106 ? 5.426 -1.561 63.429 1.00 14.82 106 ASN A O 1
ATOM 785 N N . MET A 1 107 ? 5.782 -0.318 65.269 1.00 16.37 107 MET A N 1
ATOM 786 C CA . MET A 1 107 ? 7.160 -0.758 65.430 1.00 16.15 107 MET A CA 1
ATOM 787 C C . MET A 1 107 ? 7.469 -0.939 66.898 1.00 16.03 107 MET A C 1
ATOM 788 O O . MET A 1 107 ? 8.070 -0.056 67.529 1.00 16.39 107 MET A O 1
ATOM 793 N N . PRO A 1 108 ? 7.058 -2.086 67.459 1.00 15.79 108 PRO A N 1
ATOM 794 C CA . PRO A 1 108 ? 7.362 -2.368 68.863 1.00 15.54 108 PRO A CA 1
ATOM 795 C C . PRO A 1 108 ? 8.834 -2.705 69.136 1.00 14.66 108 PRO A C 1
ATOM 796 O O . PRO A 1 108 ? 9.614 -2.941 68.209 1.00 13.58 108 PRO A O 1
ATOM 800 N N . ALA A 1 109 ? 9.194 -2.724 70.416 1.00 14.59 109 ALA A N 1
ATOM 801 C CA . ALA A 1 109 ? 10.527 -3.180 70.847 1.00 14.83 109 ALA A CA 1
ATOM 802 C C . ALA A 1 109 ? 10.814 -4.598 70.347 1.00 15.30 109 ALA A C 1
ATOM 803 O O . ALA A 1 109 ? 11.978 -4.969 70.152 1.00 14.67 109 ALA A O 1
ATOM 805 N N . GLN A 1 110 ? 9.749 -5.372 70.152 1.00 15.91 110 GLN A N 1
ATOM 806 C CA . GLN A 1 110 ? 9.863 -6.782 69.774 1.00 17.09 110 GLN A CA 1
ATOM 807 C C . GLN A 1 110 ? 10.163 -6.965 68.286 1.00 17.70 110 GLN A C 1
ATOM 808 O O . GLN A 1 110 ? 10.417 -8.086 67.831 1.00 17.81 110 GLN A O 1
ATOM 814 N N . THR A 1 111 ? 10.121 -5.874 67.519 1.00 16.27 111 THR A N 1
ATOM 815 C CA . THR A 1 111 ? 10.503 -5.898 66.122 1.00 16.11 111 THR A CA 1
ATOM 816 C C . THR A 1 111 ? 11.859 -6.549 65.908 1.00 15.49 111 THR A C 1
ATOM 817 O O . THR A 1 111 ? 12.833 -6.235 66.592 1.00 14.85 111 THR A O 1
ATOM 821 N N . THR A 1 112 ? 11.953 -7.441 64.934 1.00 15.79 112 THR A N 1
ATOM 822 C CA . THR A 1 112 ? 13.252 -8.003 64.646 1.00 15.94 112 THR A CA 1
ATOM 823 C C . THR A 1 112 ? 14.076 -6.988 63.875 1.00 16.15 112 THR A C 1
ATOM 824 O O . THR A 1 112 ? 13.531 -6.168 63.159 1.00 15.86 112 THR A O 1
ATOM 828 N N . PRO A 1 113 ? 15.408 -7.046 64.019 1.00 17.79 113 PRO A N 1
ATOM 829 C CA . PRO A 1 113 ? 16.269 -6.182 63.225 1.00 18.40 113 PRO A CA 1
ATOM 830 C C . PRO A 1 113 ? 16.103 -6.293 61.721 1.00 18.04 113 PRO A C 1
ATOM 831 O O . PRO A 1 113 ? 16.215 -5.278 61.035 1.00 16.48 113 PRO A O 1
ATOM 835 N N . SER A 1 114 ? 15.822 -7.487 61.196 1.00 19.35 114 SER A N 1
ATOM 836 C CA . SER A 1 114 ? 15.546 -7.591 59.762 1.00 20.30 114 SER A CA 1
ATOM 837 C C . SER A 1 114 ? 14.325 -6.768 59.349 1.00 19.27 114 SER A C 1
ATOM 838 O O . SER A 1 114 ? 14.352 -6.059 58.338 1.00 18.49 114 SER A O 1
ATOM 841 N N . ALA A 1 115 ? 13.253 -6.880 60.128 1.00 18.21 115 ALA A N 1
ATOM 842 C CA . ALA A 1 115 ? 12.041 -6.140 59.860 1.00 17.39 115 ALA A CA 1
ATOM 843 C C . ALA A 1 115 ? 12.289 -4.630 59.989 1.00 16.29 115 ALA A C 1
ATOM 844 O O . ALA A 1 115 ? 11.753 -3.834 59.201 1.00 15.56 115 ALA A O 1
ATOM 846 N N . TYR A 1 116 ? 13.117 -4.244 60.960 1.00 17.07 116 TYR A N 1
ATOM 847 C CA . TYR A 1 116 ? 13.475 -2.828 61.155 1.00 16.83 116 TYR A CA 1
ATOM 848 C C . TYR A 1 116 ? 14.205 -2.305 59.926 1.00 17.91 116 TYR A C 1
ATOM 849 O O . TYR A 1 116 ? 13.888 -1.223 59.416 1.00 18.30 116 TYR A O 1
ATOM 858 N N . LYS A 1 117 ? 15.145 -3.092 59.412 1.00 19.64 117 LYS A N 1
ATOM 859 C CA . LYS A 1 117 ? 15.849 -2.699 58.200 1.00 21.32 117 LYS A CA 1
ATOM 860 C C . LYS A 1 117 ? 14.903 -2.515 57.030 1.00 21.21 117 LYS A C 1
ATOM 861 O O . LYS A 1 117 ? 15.013 -1.536 56.284 1.00 18.76 117 LYS A O 1
ATOM 867 N N . SER A 1 118 ? 13.982 -3.459 56.856 1.00 22.37 118 SER A N 1
ATOM 868 C CA . SER A 1 118 ? 13.020 -3.378 55.755 1.00 23.51 118 SER A CA 1
ATOM 869 C C . SER A 1 118 ? 12.155 -2.153 55.897 1.00 23.04 118 SER A C 1
ATOM 870 O O . SER A 1 118 ? 11.880 -1.470 54.918 1.00 22.78 118 SER A O 1
ATOM 873 N N . LEU A 1 119 ? 11.741 -1.866 57.124 1.00 22.21 119 LEU A N 1
ATOM 874 C CA . LEU A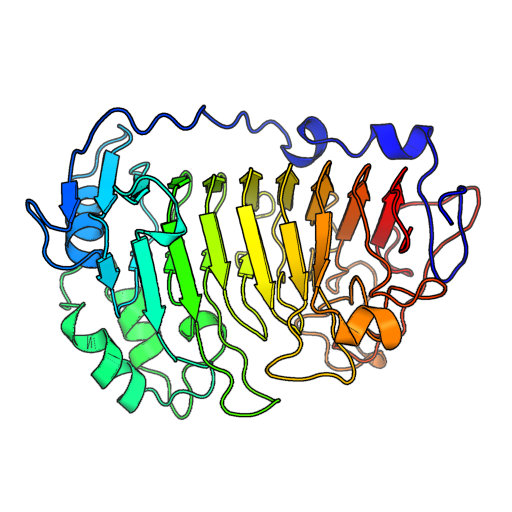 1 119 ? 10.835 -0.765 57.362 1.00 23.28 119 LEU A CA 1
ATOM 875 C C . LEU A 1 119 ? 11.492 0.616 57.186 1.00 21.05 119 LEU A C 1
ATOM 876 O O . LEU A 1 119 ? 10.895 1.504 56.579 1.00 19.98 119 LEU A O 1
ATOM 881 N N . VAL A 1 120 ? 12.704 0.807 57.704 1.00 19.67 120 VAL A N 1
ATOM 882 C CA . VAL A 1 120 ? 13.317 2.165 57.712 1.00 19.12 120 VAL A CA 1
ATOM 883 C C . VAL A 1 120 ? 14.669 2.301 57.007 1.00 18.05 120 VAL A C 1
ATOM 884 O O . VAL A 1 120 ? 15.192 3.422 56.861 1.00 15.44 120 VAL A O 1
ATOM 888 N N . GLY A 1 121 ? 15.224 1.176 56.551 1.00 16.51 121 GLY A N 1
ATOM 889 C CA . GLY A 1 121 ? 16.585 1.157 56.064 1.00 16.83 121 GLY A CA 1
ATOM 890 C C . GLY A 1 121 ? 16.819 2.100 54.904 1.00 17.26 121 GLY A C 1
ATOM 891 O O . GLY A 1 121 ? 17.899 2.702 54.788 1.00 17.92 121 GLY A O 1
ATOM 892 N N . SER A 1 122 ? 15.806 2.254 54.052 1.00 17.56 122 SER A N 1
ATOM 893 C CA . SER A 1 122 ? 15.925 3.118 52.888 1.00 18.75 122 SER A CA 1
ATOM 894 C C . SER A 1 122 ? 15.976 4.606 53.244 1.00 18.09 122 SER A C 1
ATOM 895 O O . SER A 1 122 ? 16.161 5.438 52.367 1.00 18.62 122 SER A O 1
ATOM 898 N N . LEU A 1 123 ? 15.849 4.948 54.514 1.00 17.88 123 LEU A N 1
ATOM 899 C CA . LEU A 1 123 ? 16.005 6.341 54.928 1.00 17.71 123 LEU A CA 1
ATOM 900 C C . LEU A 1 123 ? 17.466 6.725 55.176 1.00 18.12 123 LEU A C 1
ATOM 901 O O . LEU A 1 123 ? 17.762 7.914 55.369 1.00 17.26 123 LEU A O 1
ATOM 906 N N . PHE A 1 124 ? 18.371 5.738 55.166 1.00 17.03 124 PHE A N 1
ATOM 907 C CA . PHE A 1 124 ? 19.724 5.952 55.678 1.00 17.54 124 PHE A CA 1
ATOM 908 C C . PHE A 1 124 ? 20.826 5.478 54.724 1.00 18.30 124 PHE A C 1
ATOM 909 O O . PHE A 1 124 ? 20.838 4.321 54.295 1.00 20.65 124 PHE A O 1
ATOM 917 N N . ASN A 1 125 ? 21.706 6.406 54.359 1.00 18.01 125 ASN A N 1
ATOM 918 C CA . ASN A 1 125 ? 22.964 6.075 53.678 1.00 18.41 125 ASN A CA 1
ATOM 919 C C . ASN A 1 125 ? 24.113 6.162 54.690 1.00 18.29 125 ASN A C 1
ATOM 920 O O . ASN A 1 125 ? 24.062 6.959 55.646 1.00 17.11 125 ASN A O 1
ATOM 925 N N . SER A 1 126 ? 25.154 5.359 54.484 1.00 18.67 126 SER A N 1
ATOM 926 C CA . SER A 1 126 ? 26.280 5.289 55.433 1.00 18.58 126 SER A CA 1
ATOM 927 C C . SER A 1 126 ? 27.023 6.613 55.635 1.00 17.34 126 SER A C 1
ATOM 928 O O . SER A 1 126 ? 27.718 6.793 56.636 1.00 17.54 126 SER A O 1
ATOM 931 N N . ALA A 1 127 ? 26.875 7.537 54.692 1.00 17.17 127 ALA A N 1
ATOM 932 C CA . ALA A 1 127 ? 27.434 8.887 54.821 1.00 16.41 127 ALA A CA 1
ATOM 933 C C . ALA A 1 127 ? 26.599 9.864 55.639 1.00 16.23 127 ALA A C 1
ATOM 934 O O . ALA A 1 127 ? 27.102 10.934 55.988 1.00 16.16 127 ALA A O 1
ATOM 936 N N . ASP A 1 128 ? 25.344 9.521 55.938 1.00 15.70 128 ASP A N 1
ATOM 937 C CA . ASP A 1 128 ? 24.405 10.465 56.591 1.00 16.40 128 ASP A CA 1
ATOM 938 C C . ASP A 1 128 ? 24.619 10.619 58.123 1.00 15.92 128 ASP A C 1
ATOM 939 O O . ASP A 1 128 ? 24.961 9.659 58.821 1.00 15.14 128 ASP A O 1
ATOM 944 N N . PRO A 1 129 ? 24.381 11.836 58.659 1.00 15.68 129 PRO A N 1
ATOM 945 C CA . PRO A 1 129 ? 24.673 12.130 60.063 1.00 16.15 129 PRO A CA 1
ATOM 946 C C . PRO A 1 129 ? 23.978 11.252 61.101 1.00 15.89 129 PRO A C 1
ATOM 947 O O . PRO A 1 129 ? 24.538 11.061 62.166 1.00 16.36 129 PRO A O 1
ATOM 951 N N . ALA A 1 130 ? 22.803 10.700 60.808 1.00 15.96 130 ALA A N 1
ATOM 952 C CA . ALA A 1 130 ? 22.135 9.787 61.767 1.00 15.75 130 ALA A CA 1
ATOM 953 C C . ALA A 1 130 ? 22.389 8.298 61.503 1.00 16.53 130 ALA A C 1
ATOM 954 O O . ALA A 1 130 ? 21.710 7.430 62.093 1.00 15.30 130 ALA A O 1
ATOM 956 N N . TYR A 1 131 ? 23.371 7.988 60.655 1.00 16.50 131 TYR A N 1
ATOM 957 C CA . TYR A 1 131 ? 23.589 6.604 60.240 1.00 17.61 131 TYR A CA 1
ATOM 958 C C . TYR A 1 131 ? 23.975 5.711 61.427 1.00 17.39 131 TYR A C 1
ATOM 959 O O . TYR A 1 131 ? 23.516 4.568 61.525 1.00 17.37 131 TYR A O 1
ATOM 968 N N . SER A 1 132 ? 24.793 6.237 62.334 1.00 18.12 132 SER A N 1
ATOM 969 C CA . SER A 1 132 ? 25.225 5.462 63.501 1.00 19.20 132 SER A CA 1
ATOM 970 C C . SER A 1 132 ? 24.037 5.071 64.395 1.00 18.55 132 SER A C 1
ATOM 971 O O . SER A 1 132 ? 23.986 3.949 64.912 1.00 17.12 132 SER A O 1
ATOM 974 N N . MET A 1 133 ? 23.059 5.964 64.541 1.00 17.64 133 MET A N 1
ATOM 975 C CA . MET A 1 133 ? 21.833 5.599 65.267 1.00 17.45 133 MET A CA 1
ATOM 976 C C . MET A 1 133 ? 21.128 4.433 64.568 1.00 17.05 133 MET A C 1
ATOM 977 O O . MET A 1 133 ? 20.814 3.433 65.202 1.00 16.38 133 MET A O 1
ATOM 982 N N . TYR A 1 134 ? 20.877 4.579 63.267 1.00 17.03 134 TYR A N 1
ATOM 983 C CA . TYR A 1 134 ? 20.213 3.518 62.482 1.00 16.70 134 TYR A CA 1
ATOM 984 C C . TYR A 1 134 ? 20.985 2.190 62.567 1.00 16.96 134 TYR A C 1
ATOM 985 O O . TYR A 1 134 ? 20.416 1.116 62.892 1.00 16.19 134 TYR A O 1
ATOM 994 N N . ASN A 1 135 ? 22.285 2.268 62.311 1.00 17.48 135 ASN A N 1
ATOM 995 C CA . ASN A 1 135 ? 23.132 1.088 62.318 1.00 19.54 135 ASN A CA 1
ATOM 996 C C . ASN A 1 135 ? 23.176 0.379 63.681 1.00 19.02 135 ASN A C 1
ATOM 997 O O . ASN A 1 135 ? 23.188 -0.850 63.747 1.00 19.29 135 ASN A O 1
ATOM 1002 N N . SER A 1 136 ? 23.164 1.145 64.766 1.00 20.04 136 SER A N 1
ATOM 1003 C CA . SER A 1 136 ? 23.160 0.557 66.104 1.00 20.88 136 SER A CA 1
ATOM 1004 C C . SER A 1 136 ? 21.877 -0.227 66.374 1.00 20.12 136 SER A C 1
ATOM 1005 O O . SER A 1 136 ? 21.903 -1.223 67.079 1.00 24.57 136 SER A O 1
ATOM 1008 N N . CYS A 1 137 ? 20.755 0.206 65.811 1.00 18.29 137 CYS A N 1
ATOM 1009 C CA . CYS A 1 137 ? 19.527 -0.564 65.878 1.00 16.62 137 CYS A CA 1
ATOM 1010 C C . CYS A 1 137 ? 19.518 -1.722 64.866 1.00 16.45 137 CYS A C 1
ATOM 1011 O O . CYS A 1 137 ? 19.087 -2.838 65.187 1.00 15.52 137 CYS A O 1
ATOM 1014 N N . ALA A 1 138 ? 20.012 -1.451 63.665 1.00 16.15 138 ALA A N 1
ATOM 1015 C CA . ALA A 1 138 ? 20.060 -2.441 62.582 1.00 16.62 138 ALA A CA 1
ATOM 1016 C C . ALA A 1 138 ? 20.947 -3.623 62.937 1.00 16.85 138 ALA A C 1
ATOM 1017 O O . ALA A 1 138 ? 20.700 -4.745 62.492 1.00 16.75 138 ALA A O 1
ATOM 1019 N N . SER A 1 139 ? 21.956 -3.371 63.763 1.00 17.24 139 SER A N 1
ATOM 1020 C CA . SER A 1 139 ? 22.943 -4.390 64.098 1.00 18.37 139 SER A CA 1
ATOM 1021 C C . SER A 1 139 ? 22.622 -5.272 65.299 1.00 18.83 139 SER A C 1
ATOM 1022 O O . SER A 1 139 ? 23.419 -6.148 65.634 1.00 18.37 139 SER A O 1
ATOM 1025 N N . LYS A 1 140 ? 21.463 -5.066 65.921 1.00 18.90 140 LYS A N 1
ATOM 1026 C CA . LYS A 1 140 ? 21.038 -5.865 67.065 1.00 20.24 140 LYS A CA 1
ATOM 1027 C C . LYS A 1 140 ? 20.686 -7.245 66.582 1.00 20.40 140 LYS A C 1
ATOM 1028 O O . LYS A 1 140 ? 20.564 -7.456 65.389 1.00 20.47 140 LYS A O 1
ATOM 1034 N N . SER A 1 141 ? 20.507 -8.192 67.491 1.00 21.56 141 SER A N 1
ATOM 1035 C CA . SER A 1 141 ? 19.964 -9.497 67.095 1.00 23.54 141 SER A CA 1
ATOM 1036 C C . SER A 1 141 ? 18.667 -9.808 67.836 1.00 22.45 141 SER A C 1
ATOM 1037 O O . SER A 1 141 ? 18.521 -9.454 69.010 1.00 23.40 141 SER A O 1
ATOM 1040 N N . GLY A 1 142 ? 17.728 -10.444 67.137 1.00 21.81 142 GLY A N 1
ATOM 1041 C CA . GLY A 1 142 ? 16.491 -10.929 67.749 1.00 21.64 142 GLY A CA 1
ATOM 1042 C C . GLY A 1 142 ? 15.395 -9.891 67.863 1.00 21.00 142 GLY A C 1
ATOM 1043 O O . GLY A 1 142 ? 14.317 -10.025 67.263 1.00 21.86 142 GLY A O 1
ATOM 1044 N N . THR A 1 143 ? 15.639 -8.876 68.684 1.00 20.09 143 THR A N 1
ATOM 1045 C CA . THR A 1 143 ? 14.724 -7.738 68.786 1.00 18.66 143 THR A CA 1
ATOM 1046 C C . THR A 1 143 ? 15.537 -6.452 68.865 1.00 16.78 143 THR A C 1
ATOM 1047 O O . THR A 1 143 ? 16.682 -6.473 69.296 1.00 15.23 143 THR A O 1
ATOM 1051 N N . ILE A 1 144 ? 14.941 -5.339 68.442 1.00 15.50 144 ILE A N 1
ATOM 1052 C CA . ILE A 1 144 ? 15.633 -4.058 68.471 1.00 15.41 144 ILE A CA 1
ATOM 1053 C C . ILE A 1 144 ? 15.588 -3.407 69.861 1.00 16.12 144 ILE A C 1
ATOM 1054 O O . ILE A 1 144 ? 16.493 -2.630 70.227 1.00 16.87 144 ILE A O 1
ATOM 1059 N N . GLY A 1 145 ? 14.536 -3.724 70.627 1.00 15.49 145 GLY A N 1
ATOM 1060 C CA . GLY A 1 145 ? 14.383 -3.240 71.995 1.00 15.79 145 GLY A CA 1
ATOM 1061 C C . GLY A 1 145 ? 13.752 -1.860 72.117 1.00 15.27 145 GLY A C 1
ATOM 1062 O O . GLY A 1 145 ? 13.423 -1.197 71.106 1.00 15.44 145 GLY A O 1
ATOM 1063 N N . THR A 1 146 ? 13.573 -1.430 73.358 1.00 15.05 146 THR A N 1
ATOM 1064 C CA . THR A 1 146 ? 12.717 -0.278 73.664 1.00 15.59 146 THR A CA 1
ATOM 1065 C C . THR A 1 146 ? 13.223 1.049 73.078 1.00 15.24 146 THR A C 1
ATOM 1066 O O . THR A 1 146 ? 12.463 1.764 72.399 1.00 15.05 146 THR A O 1
ATOM 1070 N N . SER A 1 147 ? 14.487 1.371 73.301 1.00 15.91 147 SER A N 1
ATOM 1071 C CA . SER A 1 147 ? 15.054 2.576 72.690 1.00 17.30 147 SER A CA 1
ATOM 1072 C C . SER A 1 147 ? 14.929 2.559 71.162 1.00 16.05 147 SER A C 1
ATOM 1073 O O . SER A 1 147 ? 14.608 3.571 70.581 1.00 15.21 147 SER A O 1
ATOM 1076 N N . CYS A 1 148 ? 15.200 1.424 70.508 1.00 15.67 148 CYS A N 1
ATOM 1077 C CA . CYS A 1 148 ? 15.168 1.369 69.035 1.00 15.14 148 CYS A CA 1
ATOM 1078 C C . CYS A 1 148 ? 13.741 1.325 68.441 1.00 14.40 148 CYS A C 1
ATOM 1079 O O . CYS A 1 148 ? 13.545 1.479 67.226 1.00 14.64 148 CYS A O 1
ATOM 1082 N N . SER A 1 149 ? 12.736 1.136 69.285 1.00 13.22 149 SER A N 1
ATOM 1083 C CA . SER A 1 149 ? 11.356 1.195 68.827 1.00 12.74 149 SER A CA 1
ATOM 1084 C C . SER A 1 149 ? 10.909 2.643 68.524 1.00 12.75 149 SER A C 1
ATOM 1085 O O . SER A 1 149 ? 9.814 2.845 67.990 1.00 12.98 149 SER A O 1
ATOM 1088 N N . THR A 1 150 ? 11.757 3.626 68.853 1.00 12.00 150 THR A N 1
ATOM 1089 C CA . THR A 1 150 ? 11.354 5.037 68.840 1.00 11.77 150 THR A CA 1
ATOM 1090 C C . THR A 1 150 ? 11.094 5.537 67.442 1.00 11.55 150 THR A C 1
ATOM 1091 O O . THR A 1 150 ? 11.940 5.375 66.564 1.00 10.99 150 THR A O 1
ATOM 1095 N N . VAL A 1 151 ? 9.936 6.159 67.243 1.00 11.43 151 VAL A N 1
ATOM 1096 C CA . VAL A 1 151 ? 9.584 6.754 65.940 1.00 11.97 151 VAL A CA 1
ATOM 1097 C C . VAL A 1 151 ? 10.296 8.103 65.687 1.00 11.59 151 VAL A C 1
ATOM 1098 O O . VAL A 1 151 ? 10.881 8.305 64.627 1.00 11.58 151 VAL A O 1
ATOM 1102 N N . PHE A 1 152 ? 10.284 8.985 66.679 1.00 11.55 152 PHE A N 1
ATOM 1103 C CA . PHE A 1 152 ? 10.967 10.284 66.622 1.00 11.53 152 PHE A CA 1
ATOM 1104 C C . PHE A 1 152 ? 11.980 10.346 67.789 1.00 11.66 152 PHE A C 1
ATOM 1105 O O . PHE A 1 152 ? 11.596 10.391 68.960 1.00 11.02 152 PHE A O 1
ATOM 1113 N N . TRP A 1 153 ? 13.277 10.355 67.460 1.00 12.47 153 TRP A N 1
ATOM 1114 C CA . TRP A 1 153 ? 14.355 10.145 68.423 1.00 12.92 153 TRP A CA 1
ATOM 1115 C C . TRP A 1 153 ? 15.267 11.381 68.453 1.00 12.88 153 TRP A C 1
ATOM 1116 O O . TRP A 1 153 ? 15.955 11.665 67.487 1.00 12.37 153 TRP A O 1
ATOM 1127 N N . VAL A 1 154 ? 15.248 12.117 69.561 1.00 13.09 154 VAL A N 1
ATOM 1128 C CA . VAL A 1 154 ? 15.974 13.383 69.662 1.00 13.68 154 VAL A CA 1
ATOM 1129 C C . VAL A 1 154 ? 17.175 13.202 70.582 1.00 14.06 154 VAL A C 1
ATOM 1130 O O . VAL A 1 154 ? 17.002 12.994 71.782 1.00 13.46 154 VAL A O 1
ATOM 1134 N N . LYS A 1 155 ? 18.374 13.277 70.000 1.00 15.28 155 LYS A N 1
ATOM 1135 C CA . LYS A 1 155 ? 19.645 13.260 70.717 1.00 16.58 155 LYS A CA 1
ATOM 1136 C C . LYS A 1 155 ? 20.413 14.574 70.600 1.00 16.75 155 LYS A C 1
ATOM 1137 O O . LYS A 1 155 ? 21.606 14.581 70.837 1.00 18.24 155 LYS A O 1
ATOM 1143 N N . ALA A 1 156 ? 19.761 15.668 70.218 1.00 15.89 156 ALA A N 1
ATOM 1144 C CA . ALA A 1 156 ? 20.412 16.962 70.154 1.00 15.30 156 ALA A CA 1
ATOM 1145 C C . ALA A 1 156 ? 19.701 17.908 71.102 1.00 15.20 156 ALA A C 1
ATOM 1146 O O . ALA A 1 156 ? 18.492 17.807 71.287 1.00 14.82 156 ALA A O 1
ATOM 1148 N N . PRO A 1 157 ? 20.452 18.837 71.712 1.00 15.56 157 PRO A N 1
ATOM 1149 C CA . PRO A 1 157 ? 19.827 19.860 72.550 1.00 14.57 157 PRO A CA 1
ATOM 1150 C C . PRO A 1 157 ? 19.093 20.907 71.736 1.00 13.01 157 PRO A C 1
ATOM 1151 O O . PRO A 1 157 ? 19.334 21.043 70.553 1.00 13.13 157 PRO A O 1
ATOM 1155 N N . ALA A 1 158 ? 18.172 21.625 72.367 1.00 12.22 158 ALA A N 1
ATOM 1156 C CA . ALA A 1 158 ? 17.586 22.823 71.751 1.00 12.43 158 ALA A CA 1
ATOM 1157 C C . ALA A 1 158 ? 16.583 22.570 70.613 1.00 11.52 158 ALA A C 1
ATOM 1158 O O . ALA A 1 158 ? 16.229 23.490 69.860 1.00 10.44 158 ALA A O 1
ATOM 1160 N N . VAL A 1 159 ? 16.137 21.324 70.477 1.00 11.18 159 VAL A N 1
ATOM 1161 C CA . VAL A 1 159 ? 15.157 20.993 69.486 1.00 11.42 159 VAL A CA 1
ATOM 1162 C C . VAL A 1 159 ? 13.775 21.437 69.946 1.00 10.88 159 VAL A C 1
ATOM 1163 O O . VAL A 1 159 ? 13.401 21.233 71.110 1.00 10.42 159 VAL A O 1
ATOM 1167 N N . GLN A 1 160 ? 13.024 22.013 69.009 1.00 10.66 160 GLN A N 1
ATOM 1168 C CA . GLN A 1 160 ? 11.629 22.344 69.188 1.00 11.27 160 GLN A CA 1
ATOM 1169 C C . GLN A 1 160 ? 10.784 21.442 68.256 1.00 11.77 160 GLN A C 1
ATOM 1170 O O . GLN A 1 160 ? 11.093 21.305 67.061 1.00 11.84 160 GLN A O 1
ATOM 1176 N N . ILE A 1 161 ? 9.748 20.806 68.813 1.00 12.16 161 ILE A N 1
ATOM 1177 C CA . ILE A 1 161 ? 8.830 19.968 68.046 1.00 12.53 161 ILE A CA 1
ATOM 1178 C C . ILE A 1 161 ? 7.458 20.600 68.202 1.00 12.74 161 ILE A C 1
ATOM 1179 O O . ILE A 1 161 ? 6.992 20.777 69.324 1.00 12.54 161 ILE A O 1
ATOM 1184 N N . VAL A 1 162 ? 6.817 20.951 67.092 1.00 12.42 162 VAL A N 1
ATOM 1185 C CA . VAL A 1 162 ? 5.652 21.838 67.136 1.00 12.25 162 VAL A CA 1
ATOM 1186 C C . VAL A 1 162 ? 4.589 21.381 66.156 1.00 12.11 162 VAL A C 1
ATOM 1187 O O . VAL A 1 162 ? 4.916 20.992 65.039 1.00 11.70 162 VAL A O 1
ATOM 1191 N N . ASN A 1 163 ? 3.324 21.440 66.573 1.00 12.23 163 ASN A N 1
ATOM 1192 C CA . ASN A 1 163 ? 2.195 21.277 65.657 1.00 12.40 163 ASN A CA 1
ATOM 1193 C C . ASN A 1 163 ? 2.266 20.001 64.796 1.00 12.16 163 ASN A C 1
ATOM 1194 O O . ASN A 1 163 ? 2.144 20.034 63.589 1.00 12.01 163 ASN A O 1
ATOM 1199 N N . LEU A 1 164 ? 2.425 18.856 65.421 1.00 11.67 164 LEU A N 1
ATOM 1200 C CA . LEU A 1 164 ? 2.434 17.638 64.651 1.00 12.08 164 LEU A CA 1
ATOM 1201 C C . LEU A 1 164 ? 2.136 16.466 65.569 1.00 11.77 164 LEU A C 1
ATOM 1202 O O . LEU A 1 164 ? 2.108 16.608 66.800 1.00 11.78 164 LEU A O 1
ATOM 1207 N N . SER A 1 165 ? 1.888 15.324 64.954 1.00 12.03 165 SER A N 1
ATOM 1208 C CA . SER A 1 165 ? 1.509 14.118 65.670 1.00 12.19 165 SER A CA 1
ATOM 1209 C C . SER A 1 165 ? 2.568 13.040 65.451 1.00 11.96 165 SER A C 1
ATOM 1210 O O . SER A 1 165 ? 2.981 12.775 64.312 1.00 12.05 165 SER A O 1
ATOM 1213 N N . ILE A 1 166 ? 2.971 12.383 66.530 1.00 11.70 166 ILE A N 1
ATOM 1214 C CA . ILE A 1 166 ? 3.901 11.279 66.449 1.00 11.77 166 ILE A CA 1
ATOM 1215 C C . ILE A 1 166 ? 3.241 10.069 67.069 1.00 12.13 166 ILE A C 1
ATOM 1216 O O . ILE A 1 166 ? 2.747 10.136 68.192 1.00 11.76 166 ILE A O 1
ATOM 1221 N N . GLU A 1 167 ? 3.267 8.955 66.353 1.00 12.61 167 GLU A N 1
ATOM 1222 C CA . GLU A 1 167 ? 2.581 7.768 66.799 1.00 13.47 167 GLU A CA 1
ATOM 1223 C C . GLU A 1 167 ? 3.414 6.524 66.599 1.00 13.02 167 GLU A C 1
ATOM 1224 O O . GLU A 1 167 ? 3.995 6.321 65.539 1.00 13.02 167 GLU A O 1
ATOM 1230 N N . ASN A 1 168 ? 3.432 5.673 67.618 1.00 13.59 168 ASN A N 1
ATOM 1231 C CA . ASN A 1 168 ? 3.837 4.283 67.431 1.00 13.65 168 ASN A CA 1
ATOM 1232 C C . ASN A 1 168 ? 2.612 3.415 67.757 1.00 14.42 168 ASN A C 1
ATOM 1233 O O . ASN A 1 168 ? 2.183 3.305 68.905 1.00 13.78 168 ASN A O 1
ATOM 1238 N N . SER A 1 169 ? 2.045 2.822 66.718 1.00 15.95 169 S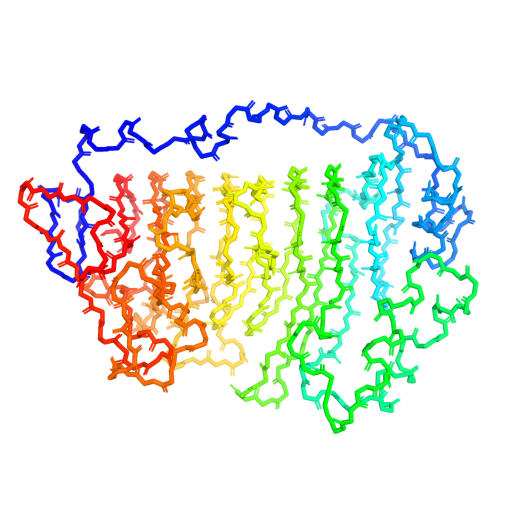ER A N 1
ATOM 1239 C CA . SER A 1 169 ? 0.698 2.268 66.771 1.00 17.86 169 SER A CA 1
ATOM 1240 C C . SER A 1 169 ? 0.691 0.812 67.221 1.00 20.05 169 SER A C 1
ATOM 1241 O O . SER A 1 169 ? -0.349 0.177 67.219 1.00 22.81 169 SER A O 1
ATOM 1244 N N . ALA A 1 170 ? 1.836 0.292 67.627 1.00 20.79 170 ALA A N 1
ATOM 1245 C CA . ALA A 1 170 ? 1.915 -1.103 68.068 1.00 22.74 170 ALA A CA 1
ATOM 1246 C C . ALA A 1 170 ? 1.016 -1.363 69.274 1.00 25.14 170 ALA A C 1
ATOM 1247 O O . ALA A 1 170 ? 1.190 -0.749 70.334 1.00 25.57 170 ALA A O 1
ATOM 1249 N N . LYS A 1 171 ? 0.062 -2.267 69.077 1.00 26.54 171 LYS A N 1
ATOM 1250 C CA . LYS A 1 171 ? -0.796 -2.791 70.133 1.00 30.28 171 LYS A CA 1
ATOM 1251 C C . LYS A 1 171 ? -1.052 -4.309 69.890 1.00 28.63 171 LYS A C 1
ATOM 1252 O O . LYS A 1 171 ? -2.116 -4.836 70.204 1.00 28.29 171 LYS A O 1
ATOM 1258 N N . ASN A 1 172 ? -0.038 -5.001 69.382 1.00 26.03 172 ASN A N 1
ATOM 1259 C CA . ASN A 1 172 ? -0.209 -6.342 68.802 1.00 24.93 172 ASN A CA 1
ATOM 1260 C C . ASN A 1 172 ? -0.443 -7.435 69.866 1.00 26.51 172 ASN A C 1
ATOM 1261 O O . ASN A 1 172 ? -1.205 -8.384 69.641 1.00 25.96 172 ASN A O 1
ATOM 1266 N N . THR A 1 173 ? 0.231 -7.288 71.010 1.00 27.16 173 THR A N 1
ATOM 1267 C CA . THR A 1 173 ? -0.041 -8.065 72.222 1.00 28.29 173 THR A CA 1
ATOM 1268 C C . THR A 1 173 ? -0.078 -7.100 73.403 1.00 29.76 173 THR A C 1
ATOM 1269 O O . THR A 1 173 ? 0.307 -5.941 73.273 1.00 29.47 173 THR A O 1
ATOM 1273 N N . GLY A 1 174 ? -0.511 -7.590 74.562 1.00 29.73 174 GLY A N 1
ATOM 1274 C CA . GLY A 1 174 ? -0.490 -6.791 75.784 1.00 29.75 174 GLY A CA 1
ATOM 1275 C C . GLY A 1 174 ? 0.903 -6.599 76.374 1.00 29.90 174 GLY A C 1
ATOM 1276 O O . GLY A 1 174 ? 1.066 -5.873 77.335 1.00 30.62 174 GLY A O 1
ATOM 1277 N N . ASP A 1 175 ? 1.915 -7.261 75.823 1.00 30.35 175 ASP A N 1
ATOM 1278 C CA . ASP A 1 175 ? 3.275 -7.170 76.362 1.00 31.06 175 ASP A CA 1
ATOM 1279 C C . ASP A 1 175 ? 4.218 -6.236 75.581 1.00 28.12 175 ASP A C 1
ATOM 1280 O O . ASP A 1 175 ? 5.364 -6.056 75.993 1.00 29.65 175 ASP A O 1
ATOM 1285 N N . GLN A 1 176 ? 3.774 -5.646 74.475 1.00 26.25 176 GLN A N 1
ATOM 1286 C CA . GLN A 1 176 ? 4.694 -4.860 73.630 1.00 24.03 176 GLN A CA 1
ATOM 1287 C C . GLN A 1 176 ? 4.926 -3.412 74.105 1.00 22.65 176 GLN A C 1
ATOM 1288 O O . GLN A 1 176 ? 3.987 -2.714 74.410 1.00 24.14 176 GLN A O 1
ATOM 1294 N N . GLN A 1 177 ? 6.191 -2.985 74.113 1.00 21.18 177 GLN A N 1
ATOM 1295 C CA . GLN A 1 177 ? 6.590 -1.596 74.369 1.00 19.52 177 GLN A CA 1
ATOM 1296 C C . GLN A 1 177 ? 6.827 -0.956 73.014 1.00 17.53 177 GLN A C 1
ATOM 1297 O O . GLN A 1 177 ? 7.368 -1.608 72.127 1.00 16.73 177 GLN A O 1
ATOM 1303 N N . ALA A 1 178 ? 6.447 0.307 72.839 1.00 15.62 178 ALA A N 1
ATOM 1304 C CA . ALA A 1 178 ? 6.627 0.967 71.545 1.00 14.35 178 ALA A CA 1
ATOM 1305 C C . ALA A 1 178 ? 6.644 2.487 71.709 1.00 13.92 178 ALA A C 1
ATOM 1306 O O . ALA A 1 178 ? 5.619 3.107 71.965 1.00 13.25 178 ALA A O 1
ATOM 1308 N N . VAL A 1 179 ? 7.814 3.074 71.504 1.00 13.09 179 VAL A N 1
ATOM 1309 C CA . VAL A 1 179 ? 8.034 4.471 71.809 1.00 13.02 179 VAL A CA 1
ATOM 1310 C C . VAL A 1 179 ? 7.669 5.341 70.611 1.00 12.55 179 VAL A C 1
ATOM 1311 O O . VAL A 1 179 ? 8.050 5.062 69.488 1.00 12.48 179 VAL A O 1
ATOM 1315 N N . ALA A 1 180 ? 6.941 6.410 70.884 1.00 12.49 180 ALA A N 1
ATOM 1316 C CA . ALA A 1 180 ? 6.609 7.394 69.863 1.00 12.35 180 ALA A CA 1
ATOM 1317 C C . ALA A 1 180 ? 7.678 8.456 69.828 1.00 12.20 180 ALA A C 1
ATOM 1318 O O . ALA A 1 180 ? 8.352 8.610 68.815 1.00 12.74 180 ALA A O 1
ATOM 1320 N N . LEU A 1 181 ? 7.834 9.186 70.932 1.00 12.20 181 LEU A N 1
ATOM 1321 C CA . LEU A 1 181 ? 8.888 10.183 71.073 1.00 11.92 181 LEU A CA 1
ATOM 1322 C C . LEU A 1 181 ? 9.865 9.782 72.181 1.00 12.26 181 LEU A C 1
ATOM 1323 O O . LEU A 1 181 ? 9.454 9.335 73.277 1.00 12.06 181 LEU A O 1
ATOM 1328 N N . GLN A 1 182 ? 11.158 9.941 71.888 1.00 12.56 182 GLN A N 1
ATOM 1329 C CA . GLN A 1 182 ? 12.220 9.790 72.882 1.00 12.92 182 GLN A CA 1
ATOM 1330 C C . GLN A 1 182 ? 13.121 11.011 72.881 1.00 13.30 182 GLN A C 1
ATOM 1331 O O . GLN A 1 182 ? 13.677 11.357 71.835 1.00 12.33 182 GLN A O 1
ATOM 1337 N N . THR A 1 183 ? 13.306 11.620 74.054 1.00 14.87 183 THR A N 1
ATOM 1338 C CA . THR A 1 183 ? 14.234 12.762 74.193 1.00 16.00 183 THR A CA 1
ATOM 1339 C C . THR A 1 183 ? 15.436 12.337 75.062 1.00 16.34 183 THR A C 1
ATOM 1340 O O . THR A 1 183 ? 15.267 11.729 76.128 1.00 15.24 183 THR A O 1
ATOM 1344 N N . ASN A 1 184 ? 16.637 12.661 74.582 1.00 17.05 184 ASN A N 1
ATOM 1345 C CA . ASN A 1 184 ? 17.905 12.283 75.224 1.00 19.30 184 ASN A CA 1
ATOM 1346 C C . ASN A 1 184 ? 18.772 13.481 75.608 1.00 19.60 184 ASN A C 1
ATOM 1347 O O . ASN A 1 184 ? 19.855 13.300 76.171 1.00 21.84 184 ASN A O 1
ATOM 1352 N N . SER A 1 185 ? 18.299 14.691 75.334 1.00 17.83 185 SER A N 1
ATOM 1353 C CA . SER A 1 185 ? 19.107 15.889 75.488 1.00 17.80 185 SER A CA 1
ATOM 1354 C C . SER A 1 185 ? 18.388 16.999 76.217 1.00 16.50 185 SER A C 1
ATOM 1355 O O . SER A 1 185 ? 17.208 16.905 76.506 1.00 16.10 185 SER A O 1
ATOM 1358 N N . ASP A 1 186 ? 19.130 18.067 76.464 1.00 15.73 186 ASP A N 1
ATOM 1359 C CA . ASP A 1 186 ? 18.679 19.189 77.279 1.00 15.31 186 ASP A CA 1
ATOM 1360 C C . ASP A 1 186 ? 18.040 20.259 76.386 1.00 15.34 186 ASP A C 1
ATOM 1361 O O . ASP A 1 186 ? 18.398 20.395 75.217 1.00 14.89 186 ASP A O 1
ATOM 1366 N N . GLN A 1 187 ? 17.099 21.002 76.974 1.00 14.97 187 GLN A N 1
ATOM 1367 C CA . GLN A 1 187 ? 16.403 22.132 76.366 1.00 16.10 187 GLN A CA 1
ATOM 1368 C C . GLN A 1 187 ? 15.517 21.780 75.186 1.00 15.07 187 GLN A C 1
ATOM 1369 O O . GLN A 1 187 ? 15.433 22.534 74.211 1.00 15.71 187 GLN A O 1
ATOM 1375 N N . ILE A 1 188 ? 14.825 20.652 75.295 1.00 14.50 188 ILE A N 1
ATOM 1376 C CA . ILE A 1 188 ? 13.841 20.249 74.304 1.00 14.29 188 ILE A CA 1
ATOM 1377 C C . ILE A 1 188 ? 12.479 20.869 74.617 1.00 13.99 188 ILE A C 1
ATOM 1378 O O . ILE A 1 188 ? 12.021 20.874 75.766 1.00 14.13 188 ILE A O 1
ATOM 1383 N N . GLN A 1 189 ? 11.816 21.369 73.590 1.00 13.44 189 GLN A N 1
ATOM 1384 C CA . GLN A 1 189 ? 10.528 21.996 73.748 1.00 13.89 189 GLN A CA 1
ATOM 1385 C C . GLN A 1 189 ? 9.555 21.290 72.818 1.00 13.51 189 GLN A C 1
ATOM 1386 O O . GLN A 1 189 ? 9.835 21.137 71.627 1.00 13.34 189 GLN A O 1
ATOM 1392 N N . ILE A 1 190 ? 8.430 20.843 73.364 1.00 13.26 190 ILE A N 1
ATOM 1393 C CA . ILE A 1 190 ? 7.380 20.178 72.584 1.00 13.04 190 ILE A CA 1
ATOM 1394 C C . ILE A 1 190 ? 6.108 20.999 72.755 1.00 13.24 190 ILE A C 1
ATOM 1395 O O . ILE A 1 190 ? 5.622 21.165 73.877 1.00 13.51 190 ILE A O 1
ATOM 1400 N N . HIS A 1 191 ? 5.573 21.548 71.669 1.00 13.86 191 HIS A N 1
ATOM 1401 C CA . HIS A 1 191 ? 4.485 22.508 71.783 1.00 14.57 191 HIS A CA 1
ATOM 1402 C C . HIS A 1 191 ? 3.380 22.205 70.789 1.00 14.83 191 HIS A C 1
ATOM 1403 O O . HIS A 1 191 ? 3.641 22.075 69.596 1.00 13.02 191 HIS A O 1
ATOM 1410 N N . ASN A 1 192 ? 2.148 22.089 71.279 1.00 14.27 192 ASN A N 1
ATOM 1411 C CA . ASN A 1 192 ? 1.002 21.875 70.407 1.00 15.25 192 ASN A CA 1
ATOM 1412 C C . ASN A 1 192 ? 1.145 20.584 69.593 1.00 14.60 192 ASN A C 1
ATOM 1413 O O . ASN A 1 192 ? 0.968 20.570 68.392 1.00 14.36 192 ASN A O 1
ATOM 1418 N N . ALA A 1 193 ? 1.456 19.496 70.273 1.00 14.35 193 ALA A N 1
ATOM 1419 C CA . ALA A 1 193 ? 1.706 18.233 69.614 1.00 13.66 193 ALA A CA 1
ATOM 1420 C C . ALA A 1 193 ? 0.798 17.170 70.167 1.00 13.88 193 ALA A C 1
ATOM 1421 O O . ALA A 1 193 ? 0.114 17.372 71.188 1.00 13.24 193 ALA A O 1
ATOM 1423 N N . ARG A 1 194 ? 0.781 16.035 69.474 1.00 13.30 194 ARG A N 1
ATOM 1424 C CA . ARG A 1 194 ? -0.013 14.887 69.858 1.00 14.12 194 ARG A CA 1
ATOM 1425 C C . ARG A 1 194 ? 0.932 13.671 69.818 1.00 13.18 194 ARG A C 1
ATOM 1426 O O . ARG A 1 194 ? 1.558 13.410 68.792 1.00 12.34 194 ARG A O 1
ATOM 1434 N N . LEU A 1 195 ? 1.050 12.962 70.931 1.00 13.08 195 LEU A N 1
ATOM 1435 C CA . LEU A 1 195 ? 1.973 11.856 71.076 1.00 13.04 195 LEU A CA 1
ATOM 1436 C C . LEU A 1 195 ? 1.137 10.612 71.404 1.00 13.27 195 LEU A C 1
ATOM 1437 O O . LEU A 1 195 ? 0.457 10.585 72.427 1.00 13.43 195 LEU A O 1
ATOM 1442 N N . LEU A 1 196 ? 1.149 9.609 70.511 1.00 12.89 196 LEU A N 1
ATOM 1443 C CA . LEU A 1 196 ? 0.158 8.540 70.532 1.00 12.99 196 LEU A CA 1
ATOM 1444 C C . LEU A 1 196 ? 0.796 7.154 70.600 1.00 13.09 196 LEU A C 1
ATOM 1445 O O . LEU A 1 196 ? 1.678 6.821 69.833 1.00 11.94 196 LEU A O 1
ATOM 1450 N N . GLY A 1 197 ? 0.324 6.346 71.517 1.00 13.38 197 GLY A N 1
ATOM 1451 C CA . GLY A 1 197 ? 0.850 5.022 71.649 1.00 14.02 197 GLY A CA 1
ATOM 1452 C C . GLY A 1 197 ? 0.038 4.273 72.657 1.00 14.71 197 GLY A C 1
ATOM 1453 O O . GLY A 1 197 ? -1.112 4.623 72.929 1.00 14.67 197 GLY A O 1
ATOM 1454 N N . HIS A 1 198 ? 0.644 3.232 73.204 1.00 15.17 198 HIS A N 1
ATOM 1455 C CA . HIS A 1 198 ? -0.001 2.458 74.240 1.00 16.08 198 HIS A CA 1
ATOM 1456 C C . HIS A 1 198 ? 0.945 2.305 75.406 1.00 15.58 198 HIS A C 1
ATOM 1457 O O . HIS A 1 198 ? 0.839 3.071 76.374 1.00 13.88 198 HIS A O 1
ATOM 1464 N N . GLN A 1 199 ? 1.881 1.364 75.319 1.00 16.44 199 GLN A N 1
ATOM 1465 C CA . GLN A 1 199 ? 2.895 1.188 76.356 1.00 16.56 199 GLN A CA 1
ATOM 1466 C C . GLN A 1 199 ? 4.167 1.927 75.951 1.00 16.45 199 GLN A C 1
ATOM 1467 O O . GLN A 1 199 ? 4.668 1.703 74.866 1.00 14.80 199 GLN A O 1
ATOM 1473 N N . ASP A 1 200 ? 4.695 2.790 76.832 1.00 15.51 200 ASP A N 1
ATOM 1474 C CA . ASP A 1 200 ? 5.964 3.505 76.607 1.00 15.35 200 ASP A CA 1
ATOM 1475 C C . ASP A 1 200 ? 5.892 4.562 75.505 1.00 14.48 200 ASP A C 1
ATOM 1476 O O . ASP A 1 200 ? 6.882 4.867 74.840 1.00 13.02 200 ASP A O 1
ATOM 1481 N N . THR A 1 201 ? 4.718 5.147 75.337 1.00 13.50 201 THR A N 1
ATOM 1482 C CA . THR A 1 201 ? 4.538 6.213 74.347 1.00 13.16 201 THR A CA 1
ATOM 1483 C C . THR A 1 201 ? 5.641 7.276 74.353 1.00 12.69 201 THR A C 1
ATOM 1484 O O . THR A 1 201 ? 6.250 7.542 73.311 1.00 13.03 201 THR A O 1
ATOM 1488 N N . LEU A 1 202 ? 5.884 7.903 75.490 1.00 12.17 202 LEU A N 1
ATOM 1489 C CA . LEU A 1 202 ? 6.817 9.026 75.561 1.00 11.63 202 LEU A CA 1
ATOM 1490 C C . LEU A 1 202 ? 7.955 8.675 76.501 1.00 10.97 202 LEU A C 1
ATOM 1491 O O . LEU A 1 202 ? 7.741 8.475 77.693 1.00 10.65 202 LEU A O 1
ATOM 1496 N N . TYR A 1 203 ? 9.159 8.572 75.943 1.00 10.87 203 TYR A N 1
ATOM 1497 C CA . TYR A 1 203 ? 10.379 8.342 76.701 1.00 11.28 203 TYR A CA 1
ATOM 1498 C C . TYR A 1 203 ? 10.963 9.725 76.981 1.00 10.95 203 TYR A C 1
ATOM 1499 O O . TYR A 1 203 ? 11.765 10.239 76.213 1.00 10.64 203 TYR A O 1
ATOM 1508 N N . ALA A 1 204 ? 10.560 10.315 78.101 1.00 11.53 204 ALA A N 1
ATOM 1509 C CA . ALA A 1 204 ? 10.909 11.711 78.402 1.00 11.97 204 ALA A CA 1
ATOM 1510 C C . ALA A 1 204 ? 12.183 11.778 79.252 1.00 12.78 204 ALA A C 1
ATOM 1511 O O . ALA A 1 204 ? 12.137 11.719 80.494 1.00 12.42 204 ALA A O 1
ATOM 1513 N N . GLY A 1 205 ? 13.325 11.921 78.585 1.00 14.14 205 GLY A N 1
ATOM 1514 C CA . GLY A 1 205 ? 14.619 12.006 79.281 1.00 15.26 205 GLY A CA 1
ATOM 1515 C C . GLY A 1 205 ? 15.222 10.628 79.399 1.00 16.71 205 GLY A C 1
ATOM 1516 O O . GLY A 1 205 ? 14.996 9.906 80.360 1.00 17.39 205 GLY A O 1
ATOM 1517 N N . SER A 1 206 ? 15.947 10.247 78.363 1.00 19.36 206 SER A N 1
ATOM 1518 C CA . SER A 1 206 ? 16.540 8.930 78.255 1.00 21.04 206 SER A CA 1
ATOM 1519 C C . SER A 1 206 ? 18.051 8.991 78.541 1.00 22.13 206 SER A C 1
ATOM 1520 O O . SER A 1 206 ? 18.701 7.962 78.568 1.00 21.91 206 SER A O 1
ATOM 1523 N N . GLY A 1 207 ? 18.597 10.192 78.717 1.00 23.17 207 GLY A N 1
ATOM 1524 C CA . GLY A 1 207 ? 20.047 10.370 78.823 1.00 24.06 207 GLY A CA 1
ATOM 1525 C C . GLY A 1 207 ? 20.560 10.454 80.244 1.00 25.55 207 GLY A C 1
ATOM 1526 O O . GLY A 1 207 ? 19.786 10.339 81.202 1.00 26.23 207 GLY A O 1
ATOM 1527 N N . SER A 1 208 ? 21.871 10.660 80.383 1.00 26.03 208 SER A N 1
ATOM 1528 C CA . SER A 1 208 ? 22.530 10.618 81.688 1.00 26.68 208 SER A CA 1
ATOM 1529 C C . SER A 1 208 ? 22.776 11.994 82.288 1.00 26.14 208 SER A C 1
ATOM 1530 O O . SER A 1 208 ? 23.229 12.083 83.419 1.00 28.83 208 SER A O 1
ATOM 1533 N N . SER A 1 209 ? 22.509 13.064 81.552 1.00 25.36 209 SER A N 1
ATOM 1534 C CA . SER A 1 209 ? 22.840 14.388 82.044 1.00 25.24 209 SER A CA 1
ATOM 1535 C C . SER A 1 209 ? 22.147 14.714 83.359 1.00 24.30 209 SER A C 1
ATOM 1536 O O . SER A 1 209 ? 20.969 14.433 83.552 1.00 25.37 209 SER A O 1
ATOM 1539 N N . SER A 1 210 ? 22.905 15.313 84.268 1.00 22.83 210 SER A N 1
ATOM 1540 C CA . SER A 1 210 ? 22.370 15.784 85.539 1.00 22.53 210 SER A CA 1
ATOM 1541 C C . SER A 1 210 ? 21.301 16.831 85.282 1.00 21.54 210 SER A C 1
ATOM 1542 O O . SER A 1 210 ? 20.359 16.958 86.045 1.00 21.89 210 SER A O 1
ATOM 1545 N N . VAL A 1 211 ? 21.485 17.573 84.200 1.00 21.28 211 VAL A N 1
ATOM 1546 C CA . VAL A 1 211 ? 20.551 18.576 83.750 1.00 21.70 211 VAL A CA 1
ATOM 1547 C C . VAL A 1 211 ? 20.074 18.193 82.340 1.00 20.48 211 VAL A C 1
ATOM 1548 O O . VAL A 1 211 ? 20.798 18.347 81.358 1.00 21.89 211 VAL A O 1
ATOM 1552 N N . GLU A 1 212 ? 18.864 17.653 82.260 1.00 18.81 212 GLU A N 1
ATOM 1553 C CA . GLU A 1 212 ? 18.275 17.176 80.996 1.00 18.20 212 GLU A CA 1
ATOM 1554 C C . GLU A 1 212 ? 16.807 17.588 81.018 1.00 16.94 212 GLU A C 1
ATOM 1555 O O . GLU A 1 212 ? 15.948 16.835 81.461 1.00 15.18 212 GLU A O 1
ATOM 1561 N N . ARG A 1 213 ? 16.554 18.807 80.538 1.00 15.35 213 ARG A N 1
ATOM 1562 C CA . ARG A 1 213 ? 15.282 19.472 80.724 1.00 14.84 213 ARG A CA 1
ATOM 1563 C C . ARG A 1 213 ? 14.448 19.486 79.443 1.00 14.12 213 ARG A C 1
ATOM 1564 O O . ARG A 1 213 ? 14.969 19.697 78.349 1.00 13.73 213 ARG A O 1
ATOM 1572 N N . SER A 1 214 ? 13.156 19.257 79.606 1.00 13.97 214 SER A N 1
ATOM 1573 C CA . SER A 1 214 ? 12.205 19.324 78.490 1.00 13.73 214 SER A CA 1
ATOM 1574 C C . SER A 1 214 ? 10.936 20.004 78.952 1.00 13.89 214 SER A C 1
ATOM 1575 O O . SER A 1 214 ? 10.581 19.932 80.124 1.00 12.87 214 SER A O 1
ATOM 1578 N N . TYR A 1 215 ? 10.289 20.702 78.019 1.00 14.14 215 TYR A N 1
ATOM 1579 C CA . TYR A 1 215 ? 9.138 21.523 78.317 1.00 15.32 215 TYR A CA 1
ATOM 1580 C C . TYR A 1 215 ? 8.061 21.229 77.291 1.00 14.74 215 TYR A C 1
ATOM 1581 O O . TYR A 1 215 ? 8.217 21.554 76.091 1.00 14.75 215 TYR A O 1
ATOM 1590 N N . TYR A 1 216 ? 6.994 20.620 77.781 1.00 13.62 216 TYR A N 1
ATOM 1591 C CA . TYR A 1 216 ? 5.808 20.273 77.020 1.00 13.27 216 TYR A CA 1
ATOM 1592 C C . TYR A 1 216 ? 4.697 21.273 77.306 1.00 13.08 216 TYR A C 1
ATOM 1593 O O . TYR A 1 216 ? 4.308 21.443 78.425 1.00 12.58 216 TYR A O 1
ATOM 1602 N N . THR A 1 217 ? 4.183 21.912 76.268 1.00 13.64 217 THR A N 1
ATOM 1603 C CA . THR A 1 217 ? 3.080 22.847 76.383 1.00 14.07 217 THR A CA 1
ATOM 1604 C C . THR A 1 217 ? 2.008 22.495 75.377 1.00 14.16 217 THR A C 1
ATOM 1605 O O . THR A 1 217 ? 2.318 22.121 74.244 1.00 13.63 217 THR A O 1
ATOM 1609 N N . ASN A 1 218 ? 0.750 22.607 75.803 1.00 14.07 218 ASN A N 1
ATOM 1610 C CA . ASN A 1 218 ? -0.394 22.408 74.940 1.00 14.86 218 ASN A CA 1
ATOM 1611 C C . ASN A 1 218 ? -0.330 21.125 74.143 1.00 13.63 218 ASN A C 1
ATOM 1612 O O . ASN A 1 218 ? -0.629 21.105 72.984 1.00 13.19 218 ASN A O 1
ATOM 1617 N N . THR A 1 219 ? 0.030 20.043 74.812 1.00 13.29 219 THR A N 1
ATOM 1618 C CA . THR A 1 219 ? 0.322 18.798 74.148 1.00 13.29 219 THR A CA 1
ATOM 1619 C C . THR A 1 219 ? -0.541 17.660 74.719 1.00 13.72 219 THR A C 1
ATOM 1620 O O . THR A 1 219 ? -0.810 17.590 75.937 1.00 14.38 219 THR A O 1
ATOM 1624 N N . TYR A 1 220 ? -0.972 16.796 73.799 1.00 13.37 220 TYR A N 1
ATOM 1625 C CA . TYR A 1 220 ? -1.856 15.668 74.043 1.00 13.54 220 TYR A CA 1
ATOM 1626 C C . TYR A 1 220 ? -1.040 14.369 73.974 1.00 13.11 220 TYR A C 1
ATOM 1627 O O . TYR A 1 220 ? -0.355 14.101 72.978 1.00 12.90 220 TYR A O 1
ATOM 1636 N N . ILE A 1 221 ? -1.134 13.563 75.020 1.00 12.67 221 ILE A N 1
ATOM 1637 C CA . ILE A 1 221 ? -0.341 12.373 75.145 1.00 13.05 221 ILE A CA 1
ATOM 1638 C C . ILE A 1 221 ? -1.244 11.215 75.575 1.00 13.43 221 ILE A C 1
ATOM 1639 O O . ILE A 1 221 ? -1.940 11.322 76.594 1.00 13.04 221 ILE A O 1
ATOM 1644 N N . GLU A 1 222 ? -1.228 10.116 74.816 1.00 13.84 222 GLU A N 1
ATOM 1645 C CA . GLU A 1 222 ? -2.051 8.967 75.160 1.00 14.95 222 GLU A CA 1
ATOM 1646 C C . GLU A 1 222 ? -1.285 7.668 75.209 1.00 14.07 222 GLU A C 1
ATOM 1647 O O . GLU A 1 222 ? -0.273 7.501 74.550 1.00 14.50 222 GLU A O 1
ATOM 1653 N N . GLY A 1 223 ? -1.830 6.744 75.982 1.00 13.78 223 GLY A N 1
ATOM 1654 C CA . GLY A 1 223 ? -1.251 5.434 76.175 1.00 13.57 223 GLY A CA 1
ATOM 1655 C C . GLY A 1 223 ? -2.053 4.684 77.212 1.00 13.71 223 GLY A C 1
ATOM 1656 O O . GLY A 1 223 ? -3.156 5.088 77.572 1.00 13.14 223 GLY A O 1
ATOM 1657 N N . ASP A 1 224 ? -1.496 3.593 77.696 1.00 14.20 224 ASP A N 1
ATOM 1658 C CA . ASP A 1 224 ? -2.129 2.842 78.749 1.00 15.08 224 ASP A CA 1
ATOM 1659 C C . ASP A 1 224 ? -1.178 2.418 79.853 1.00 15.15 224 ASP A C 1
ATOM 1660 O O . ASP A 1 224 ? -1.588 2.430 80.990 1.00 15.10 224 ASP A O 1
ATOM 1665 N N . ILE A 1 225 ? 0.075 2.077 79.534 1.00 15.93 225 ILE A N 1
ATOM 1666 C CA . ILE A 1 225 ? 1.044 1.609 80.529 1.00 16.70 225 ILE A CA 1
ATOM 1667 C C . ILE A 1 225 ? 2.398 2.322 80.410 1.00 16.14 225 ILE A C 1
ATOM 1668 O O . ILE A 1 225 ? 3.062 2.289 79.351 1.00 14.57 225 ILE A O 1
ATOM 1673 N N . ASP A 1 226 ? 2.820 2.944 81.515 1.00 15.25 226 ASP A N 1
ATOM 1674 C CA . ASP A 1 226 ? 4.099 3.674 81.568 1.00 15.13 226 ASP A CA 1
ATOM 1675 C C . ASP A 1 226 ? 4.248 4.581 80.357 1.00 13.74 226 ASP A C 1
ATOM 1676 O O . ASP A 1 226 ? 5.315 4.649 79.757 1.00 14.68 226 ASP A O 1
ATOM 1681 N N . PHE A 1 227 ? 3.178 5.261 79.963 1.00 12.16 227 PHE A N 1
ATOM 1682 C CA . PHE A 1 227 ? 3.233 6.011 78.694 1.00 11.56 227 PHE A CA 1
ATOM 1683 C C . PHE A 1 227 ? 3.914 7.367 78.763 1.00 11.47 227 PHE A C 1
ATOM 1684 O O . PHE A 1 227 ? 4.094 8.054 77.732 1.00 10.86 227 PHE A O 1
ATOM 1692 N N . VAL A 1 228 ? 4.344 7.743 79.963 1.00 11.42 228 VAL A N 1
ATOM 1693 C CA . VAL A 1 228 ? 5.301 8.840 80.131 1.00 12.36 228 VAL A CA 1
ATOM 1694 C C . VAL A 1 228 ? 6.321 8.318 81.129 1.00 12.28 228 VAL A C 1
ATOM 1695 O O . VAL A 1 228 ? 6.015 8.189 82.326 1.00 12.37 228 VAL A O 1
ATOM 1699 N N . PHE A 1 229 ? 7.524 8.012 80.638 1.00 12.05 229 PHE A N 1
ATOM 1700 C CA . PHE A 1 229 ? 8.508 7.301 81.418 1.00 12.39 229 PHE A CA 1
ATOM 1701 C C . PHE A 1 229 ? 9.922 7.790 81.130 1.00 12.43 229 PHE A C 1
ATOM 1702 O O . PHE A 1 229 ? 10.205 8.344 80.057 1.00 11.72 229 PHE A O 1
ATOM 1710 N N . GLY A 1 230 ? 10.796 7.622 82.118 1.00 12.49 230 GLY A N 1
ATOM 1711 C CA . GLY A 1 230 ? 12.181 8.076 82.008 1.00 12.49 230 GLY A CA 1
ATOM 1712 C C . GLY A 1 230 ? 12.641 9.004 83.101 1.00 12.58 230 GLY A C 1
ATOM 1713 O O . GLY A 1 230 ? 11.961 9.188 84.129 1.00 12.01 230 GLY A O 1
ATOM 1714 N N . GLY A 1 231 ? 13.799 9.627 82.871 1.00 12.42 231 GLY A N 1
ATOM 1715 C CA . GLY A 1 231 ? 14.536 10.289 83.930 1.00 12.47 231 GLY A CA 1
ATOM 1716 C C . GLY A 1 231 ? 14.846 11.766 83.774 1.00 12.58 231 GLY A C 1
ATOM 1717 O O . GLY A 1 231 ? 15.664 12.294 84.517 1.00 13.30 231 GLY A O 1
ATOM 1718 N N . GLY A 1 232 ? 14.200 12.443 82.842 1.00 12.46 232 GLY A N 1
ATOM 1719 C CA . GLY A 1 232 ? 14.502 13.842 82.592 1.00 12.83 232 GLY A CA 1
ATOM 1720 C C . GLY A 1 232 ? 13.867 14.747 83.630 1.00 12.94 232 GLY A C 1
ATOM 1721 O O . GLY A 1 232 ? 13.048 14.304 84.451 1.00 12.61 232 GLY A O 1
ATOM 1722 N N . SER A 1 233 ? 14.265 16.013 83.603 1.00 13.45 233 SER A N 1
ATOM 1723 C CA . SER A 1 233 ? 13.513 17.060 84.256 1.00 13.41 233 SER A CA 1
ATOM 1724 C C . SER A 1 233 ? 12.511 17.551 83.237 1.00 14.31 233 SER A C 1
ATOM 1725 O O . SER A 1 233 ? 12.851 18.360 82.377 1.00 15.22 233 SER A O 1
ATOM 1728 N N . ALA A 1 234 ? 11.276 17.067 83.320 1.00 14.45 234 ALA A N 1
ATOM 1729 C CA . ALA A 1 234 ? 10.280 17.339 82.275 1.00 14.11 234 ALA A CA 1
ATOM 1730 C C . ALA A 1 234 ? 9.069 18.046 82.851 1.00 13.88 234 ALA A C 1
ATOM 1731 O O . ALA A 1 234 ? 8.464 17.567 83.805 1.00 13.01 234 ALA A O 1
ATOM 1733 N N . ILE A 1 235 ? 8.753 19.204 82.271 1.00 13.68 235 ILE A N 1
ATOM 1734 C CA . ILE A 1 235 ? 7.627 20.032 82.668 1.00 13.76 235 ILE A CA 1
ATOM 1735 C C . ILE A 1 235 ? 6.510 19.864 81.645 1.00 13.55 235 ILE A C 1
ATOM 1736 O O . ILE A 1 235 ? 6.755 19.947 80.434 1.00 13.42 235 ILE A O 1
ATOM 1741 N N . PHE A 1 236 ? 5.296 19.619 82.128 1.00 12.81 236 PHE A N 1
ATOM 1742 C CA . PHE A 1 236 ? 4.121 19.456 81.278 1.00 13.04 236 PHE A CA 1
ATOM 1743 C C . PHE A 1 236 ? 3.114 20.493 81.717 1.00 13.21 236 PHE A C 1
ATOM 1744 O O . PHE A 1 236 ? 2.520 20.353 82.782 1.00 13.80 236 PHE A O 1
ATOM 1752 N N . GLU A 1 237 ? 2.954 21.551 80.927 1.00 13.10 237 GLU A N 1
ATOM 1753 C CA . GLU A 1 237 ? 2.052 22.650 81.285 1.00 13.98 237 GLU A CA 1
ATOM 1754 C C . GLU A 1 237 ? 0.927 22.727 80.252 1.00 13.65 237 GLU A C 1
ATOM 1755 O O . GLU A 1 237 ? 1.196 22.782 79.036 1.00 12.89 237 GLU A O 1
ATOM 1761 N N . SER A 1 238 ? -0.319 22.728 80.734 1.00 12.88 238 SER A N 1
ATOM 1762 C CA . SER A 1 238 ? -1.507 22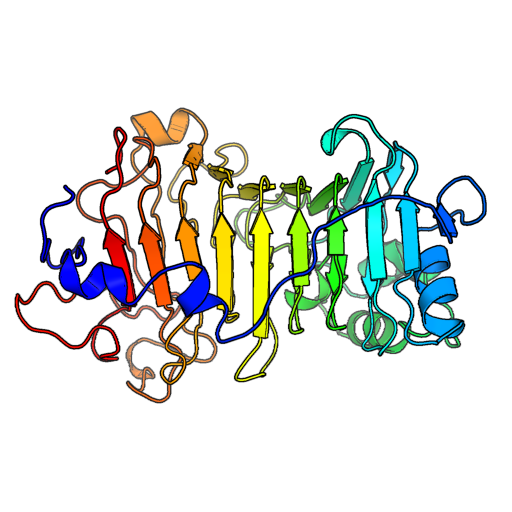.770 79.870 1.00 13.05 238 SER A CA 1
ATOM 1763 C C . SER A 1 238 ? -1.531 21.602 78.890 1.00 12.24 238 SER A C 1
ATOM 1764 O O . SER A 1 238 ? -1.806 21.765 77.722 1.00 12.49 238 SER A O 1
ATOM 1767 N N . CYS A 1 239 ? -1.243 20.427 79.403 1.00 12.58 239 CYS A N 1
ATOM 1768 C CA . CYS A 1 239 ? -1.192 19.223 78.591 1.00 12.50 239 CYS A CA 1
ATOM 1769 C C . CYS A 1 239 ? -2.370 18.345 78.947 1.00 12.86 239 CYS A C 1
ATOM 1770 O O . CYS A 1 239 ? -3.022 18.575 79.953 1.00 12.61 239 CYS A O 1
ATOM 1773 N N . THR A 1 240 ? -2.657 17.358 78.095 1.00 12.90 240 THR A N 1
ATOM 1774 C CA . THR A 1 240 ? -3.692 16.385 78.368 1.00 13.46 240 THR A CA 1
ATOM 1775 C C . THR A 1 240 ? -3.087 15.000 78.264 1.00 13.26 240 THR A C 1
ATOM 1776 O O . THR A 1 240 ? -2.413 14.704 77.273 1.00 13.77 240 THR A O 1
ATOM 1780 N N . PHE A 1 241 ? -3.332 14.175 79.278 1.00 13.19 241 PHE A N 1
ATOM 1781 C CA . PHE A 1 241 ? -2.864 12.795 79.317 1.00 13.58 241 PHE A CA 1
ATOM 1782 C C . PHE A 1 241 ? -4.094 11.890 79.273 1.00 14.29 241 PHE A C 1
ATOM 1783 O O . PHE A 1 241 ? -4.976 11.991 80.153 1.00 14.19 241 PHE A O 1
ATOM 1791 N N . TYR A 1 242 ? -4.165 11.015 78.269 1.00 14.40 242 TYR A N 1
ATOM 1792 C CA . TYR A 1 242 ? -5.380 10.259 77.993 1.00 14.62 242 TYR A CA 1
ATOM 1793 C C . TYR A 1 242 ? -5.103 8.764 78.073 1.00 14.37 242 TYR A C 1
ATOM 1794 O O . TYR A 1 242 ? -4.314 8.232 77.292 1.00 13.45 242 TYR A O 1
ATOM 1803 N N . VAL A 1 243 ? -5.751 8.104 79.014 1.00 14.29 243 VAL A N 1
ATOM 1804 C CA . VAL A 1 243 ? -5.575 6.683 79.236 1.00 15.35 243 VAL A CA 1
ATOM 1805 C C . VAL A 1 243 ? -6.541 5.940 78.333 1.00 16.90 243 VAL A C 1
ATOM 1806 O O . VAL A 1 243 ? -7.745 6.016 78.516 1.00 16.34 243 VAL A O 1
ATOM 1810 N N . LYS A 1 244 ? -5.993 5.228 77.366 1.00 18.07 244 LYS A N 1
ATOM 1811 C CA . LYS A 1 244 ? -6.788 4.531 76.382 1.00 20.86 244 LYS A CA 1
ATOM 1812 C C . LYS A 1 244 ? -7.259 3.206 76.928 1.00 22.19 244 LYS A C 1
ATOM 1813 O O . LYS A 1 244 ? -6.604 2.592 77.759 1.00 21.43 244 LYS A O 1
ATOM 1819 N N . ALA A 1 245 ? -8.405 2.763 76.425 1.00 26.06 245 ALA A N 1
ATOM 1820 C CA . ALA A 1 245 ? -9.001 1.497 76.838 1.00 30.03 245 ALA A CA 1
ATOM 1821 C C . ALA A 1 245 ? -9.056 0.475 75.689 1.00 32.84 245 ALA A C 1
ATOM 1822 O O . ALA A 1 245 ? -9.465 -0.676 75.899 1.00 35.74 245 ALA A O 1
ATOM 1824 N N . ASP A 1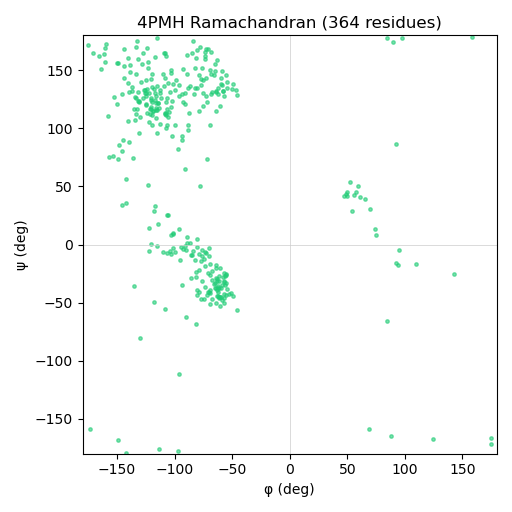 246 ? -8.603 0.872 74.500 1.00 36.16 246 ASP A N 1
ATOM 1825 C CA . ASP A 1 246 ? -8.783 0.068 73.278 1.00 38.60 246 ASP A CA 1
ATOM 1826 C C . ASP A 1 246 ? -7.811 -1.091 73.147 1.00 42.74 246 ASP A C 1
ATOM 1827 O O . ASP A 1 246 ? -8.049 -2.017 72.370 1.00 44.72 246 ASP A O 1
ATOM 1832 N N . ARG A 1 247 ? -6.676 -1.017 73.827 1.00 43.01 247 ARG A N 1
ATOM 1833 C CA . ARG A 1 247 ? -5.789 -2.161 73.858 1.00 43.84 247 ARG A CA 1
ATOM 1834 C C . ARG A 1 247 ? -6.099 -2.979 75.086 1.00 46.42 247 ARG A C 1
ATOM 1835 O O . ARG A 1 247 ? -6.000 -4.194 75.069 1.00 47.66 247 ARG A O 1
ATOM 1843 N N . ARG A 1 248 ? -6.464 -2.319 76.171 1.00 50.20 248 ARG A N 1
ATOM 1844 C CA . ARG A 1 248 ? -6.606 -3.026 77.431 1.00 52.24 248 ARG A CA 1
ATOM 1845 C C . ARG A 1 248 ? -7.394 -2.218 78.432 1.00 50.61 248 ARG A C 1
ATOM 1846 O O . ARG A 1 248 ? -7.371 -0.986 78.407 1.00 49.69 248 ARG A O 1
ATOM 1854 N N . SER A 1 249 ? -8.079 -2.936 79.313 1.00 50.09 249 SER A N 1
ATOM 1855 C CA . SER A 1 249 ? -9.082 -2.347 80.188 1.00 49.74 249 SER A CA 1
ATOM 1856 C C . SER A 1 249 ? -9.104 -3.032 81.550 1.00 50.04 249 SER A C 1
ATOM 1857 O O . SER A 1 249 ? -10.166 -3.180 82.164 1.00 52.89 249 SER A O 1
ATOM 1860 N N . ASP A 1 250 ? -7.932 -3.460 82.011 1.00 47.85 250 ASP A N 1
ATOM 1861 C CA . ASP A 1 250 ? -7.811 -4.046 83.328 1.00 47.34 250 ASP A CA 1
ATOM 1862 C C . ASP A 1 250 ? -7.090 -3.087 84.275 1.00 45.66 250 ASP A C 1
ATOM 1863 O O . ASP A 1 250 ? -7.667 -2.736 85.294 1.00 48.17 250 ASP A O 1
ATOM 1868 N N . THR A 1 251 ? -5.879 -2.623 83.938 1.00 41.96 251 THR A N 1
ATOM 1869 C CA . THR A 1 251 ? -5.016 -1.964 84.952 1.00 41.90 251 THR A CA 1
ATOM 1870 C C . THR A 1 251 ? -3.908 -0.980 84.504 1.00 38.18 251 THR A C 1
ATOM 1871 O O . THR A 1 251 ? -2.728 -1.296 84.583 1.00 46.84 251 THR A O 1
ATOM 1875 N N . ALA A 1 252 ? -4.285 0.226 84.111 1.00 29.10 252 ALA A N 1
ATOM 1876 C CA . ALA A 1 252 ? -3.381 1.194 83.471 1.00 23.82 252 ALA A CA 1
ATOM 1877 C C . ALA A 1 252 ? -2.498 1.990 84.450 1.00 20.52 252 ALA A C 1
ATOM 1878 O O . ALA A 1 252 ? -2.801 2.061 85.633 1.00 18.99 252 ALA A O 1
ATOM 1880 N N . VAL A 1 253 ? -1.410 2.570 83.940 1.00 17.63 253 VAL A N 1
ATOM 1881 C CA . VAL A 1 253 ? -0.523 3.443 84.731 1.00 16.95 253 VAL A CA 1
ATOM 1882 C C . VAL A 1 253 ? 0.041 4.551 83.839 1.00 15.60 253 VAL A C 1
ATOM 1883 O O . VAL A 1 253 ? 0.578 4.268 82.788 1.00 14.80 253 VAL A O 1
ATOM 1887 N N . VAL A 1 254 ? -0.045 5.804 84.263 1.00 13.99 254 VAL A N 1
ATOM 1888 C CA . VAL A 1 254 ? 0.375 6.906 83.383 1.00 13.30 254 VAL A CA 1
ATOM 1889 C C . VAL A 1 254 ? 1.895 7.106 83.399 1.00 13.02 254 VAL A C 1
ATOM 1890 O O . VAL A 1 254 ? 2.577 6.848 82.377 1.00 13.56 254 VAL A O 1
ATOM 1894 N N . PHE A 1 255 ? 2.423 7.562 84.541 1.00 12.57 255 PHE A N 1
ATOM 1895 C CA . PHE A 1 255 ? 3.819 7.948 84.683 1.00 12.49 255 PHE A CA 1
ATOM 1896 C C . PHE A 1 255 ? 4.688 6.841 85.264 1.00 12.63 255 PHE A C 1
ATOM 1897 O O . PHE A 1 255 ? 4.291 6.166 86.210 1.00 13.35 255 PHE A O 1
ATOM 1905 N N . ALA A 1 256 ? 5.880 6.670 84.693 1.00 12.19 256 ALA A N 1
ATOM 1906 C CA . ALA A 1 256 ? 6.884 5.748 85.213 1.00 11.99 256 ALA A CA 1
ATOM 1907 C C . ALA A 1 256 ? 8.264 6.407 85.196 1.00 11.77 256 ALA A C 1
ATOM 1908 O O . ALA A 1 256 ? 9.111 6.061 84.397 1.00 11.80 256 ALA A O 1
ATOM 1910 N N . PRO A 1 257 ? 8.508 7.347 86.129 1.00 11.90 257 PRO A N 1
ATOM 1911 C CA . PRO A 1 257 ? 9.832 7.977 86.202 1.00 11.84 257 PRO A CA 1
ATOM 1912 C C . PRO A 1 257 ? 10.913 7.124 86.846 1.00 11.66 257 PRO A C 1
ATOM 1913 O O . PRO A 1 257 ? 10.631 6.374 87.792 1.00 10.90 257 PRO A O 1
ATOM 1917 N N . ASP A 1 258 ? 12.137 7.222 86.305 1.00 11.91 258 ASP A N 1
ATOM 1918 C CA . ASP A 1 258 ? 13.320 6.589 86.904 1.00 12.45 258 ASP A CA 1
ATOM 1919 C C . ASP A 1 258 ? 14.332 7.660 87.312 1.00 13.01 258 ASP A C 1
ATOM 1920 O O . ASP A 1 258 ? 15.554 7.454 87.300 1.00 13.48 258 ASP A O 1
ATOM 1925 N N . THR A 1 259 ? 13.794 8.803 87.716 1.00 13.42 259 THR A N 1
ATOM 1926 C CA . THR A 1 259 ? 14.591 9.924 88.171 1.00 13.83 259 THR A CA 1
ATOM 1927 C C . THR A 1 259 ? 15.690 9.503 89.137 1.00 13.58 259 THR A C 1
ATOM 1928 O O . THR A 1 259 ? 15.442 8.801 90.128 1.00 13.79 259 THR A O 1
ATOM 1932 N N . ASP A 1 260 ? 16.904 9.937 88.840 1.00 14.79 260 ASP A N 1
ATOM 1933 C CA . ASP A 1 260 ? 18.055 9.735 89.732 1.00 15.35 260 ASP A CA 1
ATOM 1934 C C . ASP A 1 260 ? 17.755 10.288 91.143 1.00 15.65 260 ASP A C 1
ATOM 1935 O O . ASP A 1 260 ? 17.228 11.395 91.255 1.00 13.98 260 ASP A O 1
ATOM 1940 N N . PRO A 1 261 ? 18.093 9.519 92.213 1.00 16.23 261 PRO A N 1
ATOM 1941 C CA . PRO A 1 261 ? 17.823 9.933 93.613 1.00 17.00 261 PRO A CA 1
ATOM 1942 C C . PRO A 1 261 ? 18.440 11.271 94.015 1.00 17.99 261 PRO A C 1
ATOM 1943 O O . PRO A 1 261 ? 17.917 11.949 94.883 1.00 16.88 261 PRO A O 1
ATOM 1947 N N . HIS A 1 262 ? 19.511 11.674 93.341 1.00 19.77 262 HIS A N 1
ATOM 1948 C CA . HIS A 1 262 ? 20.171 12.935 93.630 1.00 21.96 262 HIS A CA 1
ATOM 1949 C C . HIS A 1 262 ? 19.599 14.074 92.809 1.00 21.13 262 HIS A C 1
ATOM 1950 O O . HIS A 1 262 ? 19.970 15.233 92.998 1.00 21.00 262 HIS A O 1
ATOM 1957 N N . LYS A 1 263 ? 18.679 13.749 91.908 1.00 20.60 263 LYS A N 1
ATOM 1958 C CA . LYS A 1 263 ? 17.992 14.757 91.103 1.00 20.58 263 LYS A CA 1
ATOM 1959 C C . LYS A 1 263 ? 16.717 15.183 91.829 1.00 19.84 263 LYS A C 1
ATOM 1960 O O . LYS A 1 263 ? 15.841 14.364 92.094 1.00 18.23 263 LYS A O 1
ATOM 1966 N N . MET A 1 264 ? 16.625 16.477 92.129 1.00 19.81 264 MET A N 1
ATOM 1967 C CA . MET A 1 264 ? 15.470 17.066 92.784 1.00 20.37 264 MET A CA 1
ATOM 1968 C C . MET A 1 264 ? 14.241 17.124 91.874 1.00 18.39 264 MET A C 1
ATOM 1969 O O . MET A 1 264 ? 13.108 16.929 92.317 1.00 16.97 264 MET A O 1
ATOM 1974 N N . TYR A 1 265 ? 14.485 17.477 90.620 1.00 17.08 265 TYR A N 1
ATOM 1975 C CA . TYR A 1 265 ? 13.437 17.773 89.658 1.00 16.28 265 TYR A CA 1
ATOM 1976 C C . TYR A 1 265 ? 13.271 16.666 88.627 1.00 14.64 265 TYR A C 1
ATOM 1977 O O . TYR A 1 265 ? 14.051 16.570 87.678 1.00 14.70 265 TYR A O 1
ATOM 1986 N N . GLY A 1 266 ? 12.228 15.855 88.812 1.00 13.80 266 GLY A N 1
ATOM 1987 C CA . GLY A 1 266 ? 11.831 14.865 87.820 1.00 13.21 266 GLY A CA 1
ATOM 1988 C C . GLY A 1 266 ? 10.733 15.437 86.954 1.00 13.00 266 GLY A C 1
ATOM 1989 O O . GLY A 1 266 ? 10.960 16.376 86.186 1.00 13.36 266 GLY A O 1
ATOM 1990 N N . TYR A 1 267 ? 9.530 14.898 87.097 1.00 13.07 267 TYR A N 1
ATOM 1991 C CA . TYR A 1 267 ? 8.400 15.294 86.257 1.00 12.61 267 TYR A CA 1
ATOM 1992 C C . TYR A 1 267 ? 7.493 16.293 87.003 1.00 12.70 267 TYR A C 1
ATOM 1993 O O . TYR A 1 267 ? 7.184 16.111 88.167 1.00 12.58 267 TYR A O 1
ATOM 2002 N N . PHE A 1 268 ? 7.116 17.370 86.325 1.00 12.66 268 PHE A N 1
ATOM 2003 C CA . PHE A 1 268 ? 6.205 18.376 86.859 1.00 12.57 268 PHE A CA 1
ATOM 2004 C C . PHE A 1 268 ? 5.022 18.532 85.912 1.00 12.29 268 PHE A C 1
ATOM 2005 O O . PHE A 1 268 ? 5.180 18.962 84.746 1.00 12.59 268 PHE A O 1
ATOM 2013 N N . VAL A 1 269 ? 3.852 18.138 86.403 1.00 11.78 269 VAL A N 1
ATOM 2014 C CA . VAL A 1 269 ? 2.598 18.241 85.668 1.00 11.86 269 VAL A CA 1
ATOM 2015 C C . VAL A 1 269 ? 1.779 19.380 86.288 1.00 12.49 269 VAL A C 1
ATOM 2016 O O . VAL A 1 269 ? 1.401 19.302 87.465 1.00 12.61 269 VAL A O 1
ATOM 2020 N N . TYR A 1 270 ? 1.522 20.429 85.499 1.00 12.53 270 TYR A N 1
ATOM 2021 C CA . TYR A 1 270 ? 0.947 21.689 85.981 1.00 12.75 270 TYR A CA 1
ATOM 2022 C C . TYR A 1 270 ? -0.144 22.227 85.036 1.00 12.93 270 TYR A C 1
ATOM 2023 O O . TYR A 1 270 ? 0.055 22.285 83.832 1.00 12.25 270 TYR A O 1
ATOM 2032 N N . LYS A 1 271 ? -1.294 22.616 85.600 1.00 12.83 271 LYS A N 1
ATOM 2033 C CA . LYS A 1 271 ? -2.432 23.119 84.853 1.00 13.22 271 LYS A CA 1
ATOM 2034 C C . LYS A 1 271 ? -2.774 22.177 83.695 1.00 12.51 271 LYS A C 1
ATOM 2035 O O . LYS A 1 271 ? -3.081 22.615 82.600 1.00 12.75 271 LYS A O 1
ATOM 2041 N N . SER A 1 272 ? -2.731 20.886 83.961 1.00 12.27 272 SER A N 1
ATOM 2042 C CA . SER A 1 272 ? -2.967 19.868 82.942 1.00 12.30 272 SER A CA 1
ATOM 2043 C C . SER A 1 272 ? -4.234 19.056 83.267 1.00 12.94 272 SER A C 1
ATOM 2044 O O . SER A 1 272 ? -4.907 19.307 84.284 1.00 12.27 272 SER A O 1
ATOM 2047 N N . THR A 1 273 ? -4.577 18.120 82.378 1.00 12.57 273 THR A N 1
ATOM 2048 C CA . THR A 1 273 ? -5.717 17.269 82.546 1.00 13.20 273 THR A CA 1
ATOM 2049 C C . THR A 1 273 ? -5.273 15.828 82.418 1.00 13.26 273 THR A C 1
ATOM 2050 O O . THR A 1 273 ? -4.526 15.466 81.493 1.00 12.81 273 THR A O 1
ATOM 2054 N N . ILE A 1 274 ? -5.714 15.011 83.358 1.00 13.57 274 ILE A N 1
ATOM 2055 C CA . ILE A 1 274 ? -5.485 13.581 83.306 1.00 14.27 274 ILE A CA 1
ATOM 2056 C C . ILE A 1 274 ? -6.835 12.859 83.181 1.00 14.70 274 ILE A C 1
ATOM 2057 O O . ILE A 1 274 ? -7.676 12.894 84.079 1.00 14.62 274 ILE A O 1
ATOM 2062 N N . THR A 1 275 ? -7.025 12.175 82.064 1.00 15.16 275 THR A N 1
ATOM 2063 C CA . THR A 1 275 ? -8.325 11.628 81.740 1.00 15.91 275 THR A CA 1
ATOM 2064 C C . THR A 1 275 ? -8.157 10.343 80.937 1.00 16.43 275 THR A C 1
ATOM 2065 O O . THR A 1 275 ? -7.053 9.786 80.840 1.00 15.77 275 THR A O 1
ATOM 2069 N N . GLY A 1 276 ? -9.246 9.862 80.365 1.00 17.40 276 GLY A N 1
ATOM 2070 C CA . GLY A 1 276 ? -9.160 8.647 79.587 1.00 18.88 276 GLY A CA 1
ATOM 2071 C C . GLY A 1 276 ? -10.516 8.192 79.133 1.00 20.28 276 GLY A C 1
ATOM 2072 O O . GLY A 1 276 ? -11.506 8.902 79.314 1.00 19.46 276 GLY A O 1
ATOM 2073 N N . ASP A 1 277 ? -10.534 6.989 78.556 1.00 21.31 277 ASP A N 1
ATOM 2074 C CA . ASP A 1 277 ? -11.754 6.365 78.079 1.00 23.15 277 ASP A CA 1
ATOM 2075 C C . ASP A 1 277 ? -12.686 6.071 79.238 1.00 23.42 277 ASP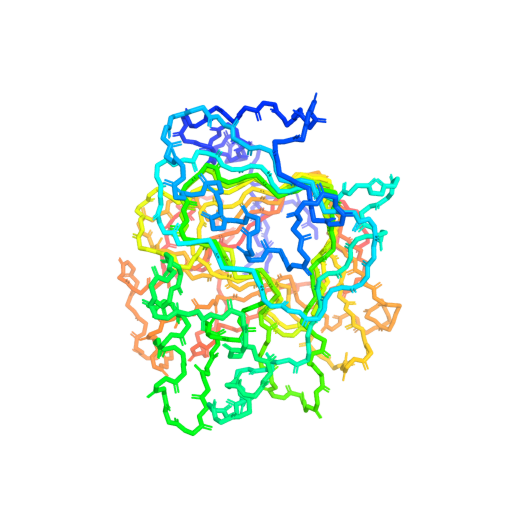 A C 1
ATOM 2076 O O . ASP A 1 277 ? -12.240 5.770 80.347 1.00 21.62 277 ASP A O 1
ATOM 2081 N N . SER A 1 278 ? -13.982 6.116 78.933 1.00 26.22 278 SER A N 1
ATOM 2082 C CA . SER A 1 278 ? -15.076 5.992 79.904 1.00 28.47 278 SER A CA 1
ATOM 2083 C C . SER A 1 278 ? -15.009 4.712 80.690 1.00 27.74 278 SER A C 1
ATOM 2084 O O . SER A 1 278 ? -15.417 4.665 81.840 1.00 26.99 278 SER A O 1
ATOM 2087 N N . ALA A 1 279 ? -14.508 3.662 80.054 1.00 27.75 279 ALA A N 1
ATOM 2088 C CA . ALA A 1 279 ? -14.340 2.387 80.724 1.00 28.70 279 ALA A CA 1
ATOM 2089 C C . ALA A 1 279 ? -13.628 2.533 82.079 1.00 29.45 279 ALA A C 1
ATOM 2090 O O . ALA A 1 279 ? -14.071 1.937 83.067 1.00 30.44 279 ALA A O 1
ATOM 2092 N N . TRP A 1 280 ? -12.556 3.337 82.120 1.00 29.00 280 TRP A N 1
ATOM 2093 C CA . TRP A 1 280 ? -11.784 3.586 83.359 1.00 29.41 280 TRP A CA 1
ATOM 2094 C C . TRP A 1 280 ? -12.583 4.364 84.400 1.00 31.02 280 TRP A C 1
ATOM 2095 O O . TRP A 1 280 ? -12.341 4.213 85.599 1.00 29.84 280 TRP A O 1
ATOM 2106 N N . SER A 1 281 ? -13.492 5.222 83.928 1.00 32.90 281 SER A N 1
ATOM 2107 C CA . SER A 1 281 ? -14.422 5.946 84.801 1.00 36.15 281 SER A CA 1
ATOM 2108 C C . SER A 1 281 ? -15.251 4.995 85.655 1.00 36.34 281 SER A C 1
ATOM 2109 O O . SER A 1 281 ? -15.383 5.206 86.857 1.00 38.38 281 SER A O 1
ATOM 2112 N N . SER A 1 282 ? -15.790 3.947 85.044 1.00 37.16 282 SER A N 1
ATOM 2113 C CA . SER A 1 282 ? -16.549 2.953 85.799 1.00 40.11 282 SER A CA 1
ATOM 2114 C C . SER A 1 282 ? -15.606 1.950 86.490 1.00 40.72 282 SER A C 1
ATOM 2115 O O . SER A 1 282 ? -15.947 1.347 87.506 1.00 42.62 282 SER A O 1
ATOM 2118 N N . SER A 1 283 ? -14.403 1.804 85.956 1.00 40.88 283 SER A N 1
ATOM 2119 C CA . SER A 1 283 ? -13.425 0.867 86.509 1.00 40.87 283 SER A CA 1
ATOM 2120 C C . SER A 1 283 ? -12.665 1.409 87.738 1.00 38.06 283 SER A C 1
ATOM 2121 O O . SER A 1 283 ? -12.471 0.698 88.735 1.00 35.85 283 SER A O 1
ATOM 2124 N N . LYS A 1 284 ? -12.238 2.667 87.650 1.00 37.92 284 LYS A N 1
ATOM 2125 C CA . LYS A 1 284 ? -11.302 3.271 88.616 1.00 38.84 284 LYS A CA 1
ATOM 2126 C C . LYS A 1 284 ? -10.019 2.446 88.768 1.00 36.55 284 LYS A C 1
ATOM 2127 O O . LYS A 1 284 ? -9.385 2.474 89.821 1.00 36.08 284 LYS A O 1
ATOM 2133 N N . LYS A 1 285 ? -9.638 1.740 87.701 1.00 35.34 285 LYS A N 1
ATOM 2134 C CA . LYS A 1 285 ? -8.505 0.823 87.711 1.00 34.71 285 LYS A CA 1
ATOM 2135 C C . LYS A 1 285 ? -7.297 1.385 86.958 1.00 32.43 285 LYS A C 1
ATOM 2136 O O . LYS A 1 285 ? -6.486 0.622 86.442 1.00 34.53 285 LYS A O 1
ATOM 2142 N N . ALA A 1 286 ? -7.190 2.707 86.850 1.00 25.38 286 ALA A N 1
ATOM 2143 C CA . ALA A 1 286 ? -5.967 3.300 86.375 1.00 22.57 286 ALA A CA 1
ATOM 2144 C C . ALA A 1 286 ? -5.195 3.882 87.559 1.00 20.24 286 ALA A C 1
ATOM 2145 O O . ALA A 1 286 ? -5.794 4.363 88.552 1.00 18.67 286 ALA A O 1
ATOM 2147 N N . TYR A 1 287 ? -3.872 3.841 87.458 1.00 17.94 287 TYR A N 1
ATOM 2148 C CA . TYR A 1 287 ? -3.009 4.520 88.429 1.00 17.43 287 TYR A CA 1
ATOM 2149 C C . TYR A 1 287 ? -2.311 5.719 87.804 1.00 15.88 287 TYR A C 1
ATOM 2150 O O . TYR A 1 287 ? -1.978 5.725 86.626 1.00 15.35 287 TYR A O 1
ATOM 2159 N N . LEU A 1 288 ? -2.104 6.746 88.612 1.00 14.33 288 LEU A N 1
ATOM 2160 C CA . LEU A 1 288 ? -1.353 7.904 88.177 1.00 13.93 288 LEU A CA 1
ATOM 2161 C C . LEU A 1 288 ? 0.118 7.553 87.909 1.00 13.33 288 LEU A C 1
ATOM 2162 O O . LEU A 1 288 ? 0.735 8.132 87.015 1.00 11.85 288 LEU A O 1
ATOM 2167 N N . GLY A 1 289 ? 0.688 6.620 88.674 1.00 12.54 289 GLY A N 1
ATOM 2168 C CA . GLY A 1 289 ? 2.094 6.337 88.501 1.00 12.49 289 GLY A CA 1
ATOM 2169 C C . GLY A 1 289 ? 2.646 5.137 89.239 1.00 12.85 289 GLY A C 1
ATOM 2170 O O . GLY A 1 289 ? 2.004 4.580 90.146 1.00 12.36 289 GLY A O 1
ATOM 2171 N N . ARG A 1 290 ? 3.838 4.739 88.801 1.00 12.70 290 ARG A N 1
ATOM 2172 C CA . ARG A 1 290 ? 4.684 3.802 89.515 1.00 13.58 290 ARG A CA 1
ATOM 2173 C C . ARG A 1 290 ? 6.146 4.125 89.212 1.00 13.33 290 ARG A C 1
ATOM 2174 O O . ARG A 1 290 ? 6.470 4.702 88.181 1.00 13.25 290 ARG A O 1
ATOM 2182 N N . ALA A 1 291 ? 7.022 3.729 90.111 1.00 12.99 291 ALA A N 1
ATOM 2183 C CA . ALA A 1 291 ? 8.433 3.982 89.931 1.00 12.90 291 ALA A CA 1
ATOM 2184 C C . ALA A 1 291 ? 8.973 3.009 88.895 1.00 12.98 291 ALA A C 1
ATOM 2185 O O . ALA A 1 291 ? 8.682 1.796 88.956 1.00 12.19 291 ALA A O 1
ATOM 2187 N N . TRP A 1 292 ? 9.696 3.563 87.917 1.00 12.78 292 TRP A N 1
ATOM 2188 C CA . TRP A 1 292 ? 10.524 2.744 87.025 1.00 13.32 292 TRP A CA 1
ATOM 2189 C C . TRP A 1 292 ? 11.865 2.630 87.712 1.00 13.05 292 TRP A C 1
ATOM 2190 O O . TRP A 1 292 ? 12.661 3.568 87.738 1.00 12.34 292 TRP A O 1
ATOM 2201 N N . ASP A 1 293 ? 12.072 1.466 88.314 1.00 13.63 293 ASP A N 1
ATOM 2202 C CA . ASP A 1 293 ? 13.244 1.176 89.111 1.00 14.41 293 ASP A CA 1
ATOM 2203 C C . ASP A 1 293 ? 14.272 0.563 88.147 1.00 14.88 293 ASP A C 1
ATOM 2204 O O . ASP A 1 293 ? 14.616 -0.636 88.265 1.00 14.94 293 ASP A O 1
ATOM 2209 N N . SER A 1 294 ? 14.727 1.364 87.182 1.00 15.53 294 SER A N 1
ATOM 2210 C CA . SER A 1 294 ? 15.656 0.864 86.137 1.00 16.90 294 SER A CA 1
ATOM 2211 C C . SER A 1 294 ? 16.936 0.288 86.730 1.00 17.35 294 SER A C 1
ATOM 2212 O O . SER A 1 294 ? 17.561 0.889 87.607 1.00 17.87 294 SER A O 1
ATOM 2215 N N . GLY A 1 295 ? 17.287 -0.902 86.256 1.00 18.19 295 GLY A N 1
ATOM 2216 C CA . GLY A 1 295 ? 18.483 -1.611 86.701 1.00 19.33 295 GLY A CA 1
ATOM 2217 C C . GLY A 1 295 ? 18.387 -2.251 88.068 1.00 20.54 295 GLY A C 1
ATOM 2218 O O . GLY A 1 295 ? 19.385 -2.743 88.579 1.00 20.84 295 GLY A O 1
ATOM 2219 N N . VAL A 1 296 ? 17.191 -2.255 88.666 1.00 21.74 296 VAL A N 1
ATOM 2220 C CA . VAL A 1 296 ? 16.968 -2.860 89.978 1.00 22.04 296 VAL A CA 1
ATOM 2221 C C . VAL A 1 296 ? 16.272 -4.187 89.789 1.00 23.28 296 VAL A C 1
ATOM 2222 O O . VAL A 1 296 ? 15.144 -4.236 89.301 1.00 21.88 296 VAL A O 1
ATOM 2226 N N . SER A 1 297 ? 16.949 -5.250 90.214 1.00 24.98 297 SER A N 1
ATOM 2227 C CA . SER A 1 297 ? 16.543 -6.622 89.902 1.00 27.51 297 SER A CA 1
ATOM 2228 C C . SER A 1 297 ? 15.252 -7.080 90.583 1.00 26.07 297 SER A C 1
ATOM 2229 O O . SER A 1 297 ? 14.458 -7.811 90.008 1.00 26.15 297 SER A O 1
ATOM 2232 N N . SER A 1 298 ? 15.092 -6.679 91.831 1.00 26.47 298 SER A N 1
ATOM 2233 C CA . SER A 1 298 ? 13.955 -7.065 92.660 1.00 25.75 298 SER A CA 1
ATOM 2234 C C . SER A 1 298 ? 13.889 -6.036 93.768 1.00 25.70 298 SER A C 1
ATOM 2235 O O . SER A 1 298 ? 14.806 -5.227 93.906 1.00 23.90 298 SER A O 1
ATOM 2238 N N . SER A 1 299 ? 12.838 -6.079 94.578 1.00 26.70 299 SER A N 1
ATOM 2239 C CA . SER A 1 299 ? 12.744 -5.169 95.716 1.00 28.35 299 SER A CA 1
ATOM 2240 C C . SER A 1 299 ? 13.951 -5.318 96.652 1.00 27.64 299 SER A C 1
ATOM 2241 O O . SER A 1 299 ? 14.414 -4.331 97.248 1.00 26.88 299 SER A O 1
ATOM 2244 N N . SER A 1 300 ? 14.498 -6.535 96.732 1.00 27.09 300 SER A N 1
ATOM 2245 C CA . SER A 1 300 ? 15.711 -6.793 97.521 1.00 26.85 300 SER A CA 1
ATOM 2246 C C . SER A 1 300 ? 16.934 -6.018 97.051 1.00 25.52 300 SER A C 1
ATOM 2247 O O . SER A 1 300 ? 17.833 -5.758 97.852 1.00 25.31 300 SER A O 1
ATOM 2250 N N . ALA A 1 301 ? 16.977 -5.664 95.771 1.00 23.65 301 ALA A N 1
ATOM 2251 C CA . ALA A 1 301 ? 18.162 -5.013 95.200 1.00 23.58 301 ALA A CA 1
ATOM 2252 C C . ALA A 1 301 ? 18.129 -3.488 95.259 1.00 22.35 301 ALA A C 1
ATOM 2253 O O . ALA A 1 301 ? 19.091 -2.836 94.852 1.00 21.39 301 ALA A O 1
ATOM 2255 N N . TYR A 1 302 ? 17.043 -2.926 95.777 1.00 21.38 302 TYR A N 1
ATOM 2256 C CA . TYR A 1 302 ? 16.895 -1.467 95.863 1.00 20.84 302 TYR A CA 1
ATOM 2257 C C . TYR A 1 302 ? 17.809 -0.867 96.944 1.00 20.41 302 TYR A C 1
ATOM 2258 O O . TYR A 1 302 ? 17.754 -1.254 98.114 1.00 19.52 302 TYR A O 1
ATOM 2267 N N . VAL A 1 303 ? 18.656 0.070 96.522 1.00 20.34 303 VAL A N 1
ATOM 2268 C CA . VAL A 1 303 ? 19.566 0.782 97.394 1.00 21.04 303 VAL A CA 1
ATOM 2269 C C . VAL A 1 303 ? 19.154 2.259 97.472 1.00 20.82 303 VAL A C 1
ATOM 2270 O O . VAL A 1 303 ? 19.398 3.020 96.530 1.00 18.86 303 VAL A O 1
ATOM 2274 N N . PRO A 1 304 ? 18.514 2.662 98.588 1.00 21.26 304 PRO A N 1
ATOM 2275 C CA . PRO A 1 304 ? 18.084 4.059 98.774 1.00 21.66 304 PRO A CA 1
ATOM 2276 C C . PRO A 1 304 ? 19.247 5.029 98.655 1.00 21.57 304 PRO A C 1
ATOM 2277 O O . PRO A 1 304 ? 20.270 4.827 99.309 1.00 21.78 304 PRO A O 1
ATOM 2281 N N . GLY A 1 305 ? 19.107 6.042 97.804 1.00 20.15 305 GLY A N 1
ATOM 2282 C CA . GLY A 1 305 ? 20.192 6.993 97.524 1.00 20.67 305 GLY A CA 1
ATOM 2283 C C . GLY A 1 305 ? 21.089 6.646 96.340 1.00 20.42 305 GLY A C 1
ATOM 2284 O O . GLY A 1 305 ? 21.830 7.502 95.860 1.00 21.12 305 GLY A O 1
ATOM 2285 N N . THR A 1 306 ? 21.033 5.396 95.869 1.00 19.95 306 THR A N 1
ATOM 2286 C CA . THR A 1 306 ? 21.815 4.957 94.718 1.00 20.10 306 THR A CA 1
ATOM 2287 C C . THR A 1 306 ? 20.890 4.513 93.567 1.00 20.09 306 THR A C 1
ATOM 2288 O O . THR A 1 306 ? 21.078 4.953 92.419 1.00 21.18 306 THR A O 1
ATOM 2292 N N . SER A 1 307 ? 19.911 3.652 93.869 1.00 18.02 307 SER A N 1
ATOM 2293 C CA . SER A 1 307 ? 18.918 3.225 92.882 1.00 17.47 307 SER A CA 1
ATOM 2294 C C . SER A 1 307 ? 18.055 4.407 92.437 1.00 16.57 307 SER A C 1
ATOM 2295 O O . SER A 1 307 ? 17.937 5.382 93.172 1.00 15.85 307 SER A O 1
ATOM 2298 N N . PRO A 1 308 ? 17.471 4.333 91.221 1.00 16.47 308 PRO A N 1
ATOM 2299 C CA . PRO A 1 308 ? 16.556 5.389 90.797 1.00 15.84 308 PRO A CA 1
ATOM 2300 C C . PRO A 1 308 ? 15.414 5.500 91.775 1.00 15.02 308 PRO A C 1
ATOM 2301 O O . PRO A 1 308 ? 15.044 4.501 92.410 1.00 14.47 308 PRO A O 1
ATOM 2305 N N . ASN A 1 309 ? 14.877 6.701 91.925 1.00 13.93 309 ASN A N 1
ATOM 2306 C CA . ASN A 1 309 ? 13.686 6.864 92.710 1.00 13.65 309 ASN A CA 1
ATOM 2307 C C . ASN A 1 309 ? 12.830 7.953 92.097 1.00 12.53 309 ASN A C 1
ATOM 2308 O O . ASN A 1 309 ? 12.972 9.151 92.406 1.00 12.34 309 ASN A O 1
ATOM 2313 N N . GLY A 1 310 ? 11.952 7.508 91.193 1.00 11.68 310 GLY A N 1
ATOM 2314 C CA . GLY A 1 310 ? 11.161 8.403 90.339 1.00 10.95 310 GLY A CA 1
ATOM 2315 C C . GLY A 1 310 ? 10.502 9.562 91.067 1.00 10.52 310 GLY A C 1
ATOM 2316 O O . GLY A 1 310 ? 9.879 9.371 92.109 1.00 10.10 310 GLY A O 1
ATOM 2317 N N . GLN A 1 311 ? 10.630 10.759 90.501 1.00 10.69 311 GLN A N 1
ATOM 2318 C CA . GLN A 1 311 ? 10.098 11.981 91.103 1.00 11.43 311 GLN A CA 1
ATOM 2319 C C . GLN A 1 311 ? 9.035 12.564 90.193 1.00 11.75 311 GLN A C 1
ATOM 2320 O O . GLN A 1 311 ? 9.272 12.733 88.995 1.00 11.63 311 GLN A O 1
ATOM 2326 N N . LEU A 1 312 ? 7.874 12.872 90.783 1.00 11.82 312 LEU A N 1
ATOM 2327 C CA . LEU A 1 312 ? 6.714 13.390 90.071 1.00 11.84 312 LEU A CA 1
ATOM 2328 C C . LEU A 1 312 ? 5.830 14.241 90.978 1.00 11.58 312 LEU A C 1
ATOM 2329 O O . LEU A 1 312 ? 5.406 13.791 92.014 1.00 11.10 312 LEU A O 1
ATOM 2334 N N . ILE A 1 313 ? 5.543 15.455 90.547 1.00 11.60 313 ILE A N 1
ATOM 2335 C CA . ILE A 1 313 ? 4.550 16.299 91.187 1.00 11.65 313 ILE A CA 1
ATOM 2336 C C . ILE A 1 313 ? 3.439 16.658 90.196 1.00 11.23 313 ILE A C 1
ATOM 2337 O O . ILE A 1 313 ? 3.711 17.139 89.095 1.00 11.03 313 ILE A O 1
ATOM 2342 N N . ILE A 1 314 ? 2.193 16.388 90.586 1.00 11.45 314 ILE A N 1
ATOM 2343 C CA . ILE A 1 314 ? 1.021 16.839 89.830 1.00 11.63 314 ILE A CA 1
ATOM 2344 C C . ILE A 1 314 ? 0.379 17.961 90.618 1.00 11.96 314 ILE A C 1
ATOM 2345 O O . ILE A 1 314 ? -0.112 17.744 91.723 1.00 11.98 314 ILE A O 1
ATOM 2350 N N . LYS A 1 315 ? 0.431 19.165 90.058 1.00 12.86 315 LYS A N 1
ATOM 2351 C CA . LYS A 1 315 ? 0.004 20.391 90.741 1.00 13.27 315 LYS A CA 1
ATOM 2352 C C . LYS A 1 315 ? -1.066 21.151 89.950 1.00 13.77 315 LYS A C 1
ATOM 2353 O O . LYS A 1 315 ? -0.909 21.356 88.747 1.00 12.48 315 LYS A O 1
ATOM 2359 N N . GLU A 1 316 ? -2.135 21.586 90.631 1.00 13.71 316 GLU A N 1
ATOM 2360 C CA . GLU A 1 316 ? -3.170 22.434 90.020 1.00 14.97 316 GLU A CA 1
ATOM 2361 C C . GLU A 1 316 ? -3.659 21.898 88.681 1.00 14.10 316 GLU A C 1
ATOM 2362 O O . GLU A 1 316 ? -3.835 22.619 87.710 1.00 13.97 316 GLU A O 1
ATOM 2368 N N . SER A 1 317 ? -3.870 20.589 88.661 1.00 13.61 317 SER A N 1
ATOM 2369 C CA . SER A 1 317 ? -4.333 19.902 87.486 1.00 13.34 317 SER A CA 1
ATOM 2370 C C . SER A 1 317 ? -5.711 19.275 87.738 1.00 14.36 317 SER A C 1
ATOM 2371 O O . SER A 1 317 ? -6.140 19.096 88.886 1.00 13.58 317 SER A O 1
ATOM 2374 N N . THR A 1 318 ? -6.382 18.963 86.640 1.00 14.06 318 THR A N 1
ATOM 2375 C CA . THR A 1 318 ? -7.648 18.273 86.662 1.00 16.08 318 THR A CA 1
ATOM 2376 C C . THR A 1 318 ? -7.408 16.765 86.533 1.00 15.51 318 THR A C 1
ATOM 2377 O O . THR A 1 318 ? -6.788 16.312 85.582 1.00 15.07 318 THR A O 1
ATOM 2381 N N . ILE A 1 319 ? -7.884 15.993 87.490 1.00 15.58 319 ILE A N 1
ATOM 2382 C CA . ILE A 1 319 ? -7.738 14.541 87.440 1.00 15.62 319 ILE A CA 1
ATOM 2383 C C . ILE A 1 319 ? -9.142 13.958 87.355 1.00 15.79 319 ILE A C 1
ATOM 2384 O O . ILE A 1 319 ? -9.949 14.157 88.269 1.00 14.82 319 ILE A O 1
ATOM 2389 N N . ASP A 1 320 ? -9.461 13.256 86.270 1.00 14.74 320 ASP A N 1
ATOM 2390 C CA . ASP A 1 320 ? -10.823 12.731 86.139 1.00 15.02 320 ASP A CA 1
ATOM 2391 C C . ASP A 1 320 ? -10.968 11.449 86.945 1.00 15.75 320 ASP A C 1
ATOM 2392 O O . ASP A 1 320 ? -9.991 10.903 87.435 1.00 15.47 320 ASP A O 1
ATOM 2397 N N . GLY A 1 321 ? -12.206 11.007 87.123 1.00 16.78 321 GLY A N 1
ATOM 2398 C CA . GLY A 1 321 ? -12.499 9.872 87.967 1.00 18.48 321 GLY A CA 1
ATOM 2399 C C . GLY A 1 321 ? -12.193 8.560 87.298 1.00 19.71 321 GLY A C 1
ATOM 2400 O O . GLY A 1 321 ? -13.020 7.669 87.291 1.00 21.00 321 GLY A O 1
ATOM 2401 N N . ILE A 1 322 ? -10.992 8.435 86.756 1.00 21.24 322 ILE A N 1
ATOM 2402 C CA . ILE A 1 322 ? -10.561 7.222 86.090 1.00 22.13 322 ILE A CA 1
ATOM 2403 C C . ILE A 1 322 ? -9.553 6.474 86.960 1.00 23.51 322 ILE A C 1
ATOM 2404 O O . ILE A 1 322 ? -9.169 5.352 86.648 1.00 22.57 322 ILE A O 1
ATOM 2409 N N . ILE A 1 323 ? -9.133 7.099 88.060 1.00 24.95 323 ILE A N 1
ATOM 2410 C CA . ILE A 1 323 ? -8.090 6.526 88.905 1.00 25.74 323 ILE A CA 1
ATOM 2411 C C . ILE A 1 323 ? -8.623 5.985 90.210 1.00 26.26 323 ILE A C 1
ATOM 2412 O O . ILE A 1 323 ? -9.732 6.316 90.663 1.00 27.49 323 ILE A O 1
ATOM 2417 N N . ASN A 1 324 ? -7.796 5.152 90.813 1.00 26.18 324 ASN A N 1
ATOM 2418 C CA . ASN A 1 324 ? -8.003 4.702 92.164 1.00 26.44 324 ASN A CA 1
ATOM 2419 C C . ASN A 1 324 ? -7.791 5.865 93.140 1.00 25.29 324 ASN A C 1
ATOM 2420 O O . ASN A 1 324 ? -6.672 6.232 93.452 1.00 23.66 324 ASN A O 1
ATOM 2425 N N . THR A 1 325 ? -8.890 6.406 93.631 1.00 24.35 325 THR A N 1
ATOM 2426 C CA . THR A 1 325 ? -8.892 7.665 94.363 1.00 25.27 325 THR A CA 1
ATOM 2427 C C . THR A 1 325 ? -8.261 7.555 95.760 1.00 23.38 325 THR A C 1
ATOM 2428 O O . THR A 1 325 ? -7.787 8.560 96.312 1.00 21.65 325 THR A O 1
ATOM 2432 N N . SER A 1 326 ? -8.260 6.348 96.324 1.00 21.38 326 SER A N 1
ATOM 2433 C CA . SER A 1 326 ? -7.598 6.093 97.616 1.00 22.02 326 SER A CA 1
ATOM 2434 C C . SER A 1 326 ? -6.100 5.763 97.478 1.00 20.59 326 SER A C 1
ATOM 2435 O O . SER A 1 326 ? -5.324 6.039 98.401 1.00 22.12 326 SER A O 1
ATOM 2438 N N . GLY A 1 327 ? -5.713 5.167 96.344 1.00 18.29 327 GLY A N 1
ATOM 2439 C CA . GLY A 1 327 ? -4.353 4.670 96.119 1.00 17.69 327 GLY A CA 1
ATOM 2440 C C . GLY A 1 327 ? -3.925 4.732 94.654 1.00 16.25 327 GLY A C 1
ATOM 2441 O O . GLY A 1 327 ? -3.835 3.698 93.965 1.00 16.90 327 GLY A O 1
ATOM 2442 N N . PRO A 1 328 ? -3.650 5.955 94.166 1.00 14.44 328 PRO A N 1
ATOM 2443 C CA . PRO A 1 328 ? -3.315 6.225 92.774 1.00 14.89 328 PRO A CA 1
ATOM 2444 C C . PRO A 1 328 ? -1.877 5.845 92.355 1.00 14.03 328 PRO A C 1
ATOM 2445 O O . PRO A 1 328 ? -1.538 5.965 91.172 1.00 14.51 328 PRO A O 1
ATOM 2449 N N . TRP A 1 329 ? -1.052 5.401 93.305 1.00 13.35 329 TRP A N 1
ATOM 2450 C CA . TRP A 1 329 ? 0.344 5.075 93.046 1.00 13.34 329 TRP A CA 1
ATOM 2451 C C . TRP A 1 329 ? 0.571 3.594 93.305 1.00 13.88 329 TRP A C 1
ATOM 2452 O O . TRP A 1 329 ? 0.297 3.118 94.400 1.00 14.50 329 TRP A O 1
ATOM 2463 N N . THR A 1 330 ? 1.085 2.862 92.323 1.00 14.58 330 THR A N 1
ATOM 2464 C CA . THR A 1 330 ? 1.201 1.405 92.467 1.00 15.10 330 THR A CA 1
ATOM 2465 C C . THR A 1 330 ? 2.661 0.883 92.530 1.00 15.13 330 THR A C 1
ATOM 2466 O O . THR A 1 330 ? 3.620 1.659 92.567 1.00 13.75 330 THR A O 1
ATOM 2470 N N . THR A 1 331 ? 2.803 -0.445 92.574 1.00 15.09 331 THR A N 1
ATOM 2471 C CA . THR A 1 331 ? 4.084 -1.071 92.792 1.00 15.63 331 THR A CA 1
ATOM 2472 C C . THR A 1 331 ? 5.102 -0.705 91.719 1.00 15.20 331 THR A C 1
ATOM 2473 O O . THR A 1 331 ? 4.758 -0.650 90.533 1.00 15.52 331 THR A O 1
ATOM 2477 N N . ALA A 1 332 ? 6.342 -0.449 92.129 1.00 14.20 332 ALA A N 1
ATOM 2478 C CA . ALA A 1 332 ? 7.420 -0.180 91.161 1.00 14.50 332 ALA A CA 1
ATOM 2479 C C . ALA A 1 332 ? 7.698 -1.388 90.260 1.00 15.44 332 ALA A C 1
ATOM 2480 O O . ALA A 1 332 ? 7.382 -2.538 90.614 1.00 15.41 332 ALA A O 1
ATOM 2482 N N . THR A 1 333 ? 8.318 -1.113 89.108 1.00 15.91 333 THR A N 1
ATOM 2483 C CA . THR A 1 333 ? 8.679 -2.161 88.136 1.00 16.40 333 THR A CA 1
ATOM 2484 C C . THR A 1 333 ? 9.550 -3.283 88.737 1.00 16.87 333 THR A C 1
ATOM 2485 O O . THR A 1 333 ? 9.536 -4.420 88.235 1.00 18.20 333 THR A O 1
ATOM 2489 N N . SER A 1 334 ? 10.292 -2.944 89.792 1.00 16.53 334 SER A N 1
ATOM 2490 C CA . SER A 1 334 ? 11.129 -3.876 90.545 1.00 17.35 334 SER A CA 1
ATOM 2491 C C . SER A 1 334 ? 10.375 -4.789 91.517 1.00 17.25 334 SER A C 1
ATOM 2492 O O . SER A 1 334 ? 10.937 -5.786 91.989 1.00 18.79 334 SER A O 1
ATOM 2495 N N . GLY A 1 335 ? 9.115 -4.472 91.803 1.00 16.92 335 GLY A N 1
ATOM 2496 C CA . GLY A 1 335 ? 8.385 -5.103 92.897 1.00 16.75 335 GLY A CA 1
ATOM 2497 C C . GLY A 1 335 ? 8.444 -4.296 94.188 1.00 16.81 335 GLY A C 1
ATOM 2498 O O . GLY A 1 335 ? 7.803 -4.655 95.185 1.00 17.67 335 GLY A O 1
ATOM 2499 N N . ARG A 1 336 ? 9.209 -3.210 94.194 1.00 15.69 336 ARG A N 1
ATOM 2500 C CA . ARG A 1 336 ? 9.278 -2.358 95.374 1.00 15.98 336 ARG A CA 1
ATOM 2501 C C . ARG A 1 336 ? 7.905 -1.732 95.647 1.00 16.19 336 ARG A C 1
ATOM 2502 O O . ARG A 1 336 ? 7.410 -0.948 94.847 1.00 15.06 336 ARG A O 1
ATOM 2510 N N . THR A 1 337 ? 7.300 -2.099 96.772 1.00 15.99 337 THR A N 1
ATOM 2511 C CA . THR A 1 337 ? 5.962 -1.629 97.113 1.00 16.82 337 THR A CA 1
ATOM 2512 C C . THR A 1 337 ? 5.917 -0.093 97.204 1.00 16.17 337 THR A C 1
ATOM 2513 O O . THR A 1 337 ? 6.888 0.538 97.625 1.00 14.53 337 THR A O 1
ATOM 2517 N N . TYR A 1 338 ? 4.802 0.495 96.772 1.00 15.79 338 TYR A N 1
ATOM 2518 C CA . TYR A 1 338 ? 4.620 1.951 96.887 1.00 15.25 338 TYR A CA 1
ATOM 2519 C C . TYR A 1 338 ? 4.589 2.330 98.370 1.00 16.29 338 TYR A C 1
ATOM 2520 O O . TYR A 1 338 ? 3.887 1.679 99.167 1.00 15.24 338 TYR A O 1
ATOM 2529 N N . SER A 1 339 ? 5.365 3.350 98.740 1.00 16.68 339 SER A N 1
ATOM 2530 C CA . SER A 1 339 ? 5.339 3.872 100.109 1.00 17.47 339 SER A CA 1
ATOM 2531 C C . SER A 1 339 ? 5.317 5.410 100.099 1.00 16.50 339 SER A C 1
ATOM 2532 O O . SER A 1 339 ? 6.259 6.054 99.637 1.00 15.51 339 SER A O 1
ATOM 2535 N N . GLY A 1 340 ? 4.236 5.982 100.609 1.00 15.45 340 GLY A N 1
ATOM 2536 C CA . GLY A 1 340 ? 4.078 7.443 100.662 1.00 15.15 340 GLY A CA 1
ATOM 2537 C C . GLY A 1 340 ? 4.365 7.960 102.062 1.00 14.89 340 GLY A C 1
ATOM 2538 O O . GLY A 1 340 ? 3.970 7.362 103.068 1.00 15.08 340 GLY A O 1
ATOM 2539 N N . ASN A 1 341 ? 5.068 9.077 102.121 1.00 14.78 341 ASN A N 1
ATOM 2540 C CA . ASN A 1 341 ? 5.417 9.694 103.373 1.00 15.92 341 ASN A CA 1
ATOM 2541 C C . ASN A 1 341 ? 4.461 10.837 103.661 1.00 15.81 341 ASN A C 1
ATOM 2542 O O . ASN A 1 341 ? 4.543 11.917 103.074 1.00 15.22 341 ASN A O 1
ATOM 2547 N N . ASN A 1 342 ? 3.531 10.577 104.558 1.00 16.62 342 ASN A N 1
ATOM 2548 C CA . ASN A 1 342 ? 2.555 11.587 104.936 1.00 17.63 342 ASN A CA 1
ATOM 2549 C C . ASN A 1 342 ? 2.797 12.201 106.318 1.00 17.13 342 ASN A C 1
ATOM 2550 O O . ASN A 1 342 ? 1.849 12.690 106.930 1.00 16.47 342 ASN A O 1
ATOM 2555 N N . ALA A 1 343 ? 4.043 12.182 106.795 1.00 16.81 343 ALA A N 1
ATOM 2556 C CA . ALA A 1 343 ? 4.378 12.840 108.049 1.00 18.23 343 ALA A CA 1
ATOM 2557 C C . ALA A 1 343 ? 4.269 14.333 107.874 1.00 19.82 343 ALA A C 1
ATOM 2558 O O . ALA A 1 343 ? 4.563 14.851 106.800 1.00 19.88 343 ALA A O 1
ATOM 2560 N N . ASN A 1 344 ? 3.870 15.030 108.932 1.00 21.28 344 ASN A N 1
ATOM 2561 C CA . ASN A 1 344 ? 3.682 16.472 108.846 1.00 24.61 344 ASN A CA 1
ATOM 2562 C C . ASN A 1 344 ? 5.005 17.147 108.587 1.00 22.76 344 ASN A C 1
ATOM 2563 O O . ASN A 1 344 ? 5.062 18.101 107.821 1.00 25.10 344 ASN A O 1
ATOM 2568 N N . SER A 1 345 ? 6.073 16.632 109.189 1.00 21.04 345 SER A N 1
ATOM 2569 C CA . SER A 1 345 ? 7.422 17.065 108.829 1.00 19.30 345 SER A CA 1
ATOM 2570 C C . SER A 1 345 ? 8.142 15.948 108.092 1.00 17.69 345 SER A C 1
ATOM 2571 O O . SER A 1 345 ? 8.069 14.787 108.485 1.00 17.31 345 SER A O 1
ATOM 2574 N N . ARG A 1 346 ? 8.833 16.298 107.012 1.00 15.57 346 ARG A N 1
ATOM 2575 C CA . ARG A 1 346 ? 9.404 15.286 106.125 1.00 14.81 346 ARG A CA 1
ATOM 2576 C C . ARG A 1 346 ? 10.416 15.894 105.176 1.00 14.14 346 ARG A C 1
ATOM 2577 O O . ARG A 1 346 ? 10.440 17.111 104.964 1.00 12.26 346 ARG A O 1
ATOM 2585 N N . ASP A 1 347 ? 11.236 15.021 104.602 1.00 13.84 347 ASP A N 1
ATOM 2586 C CA . ASP A 1 347 ? 12.124 15.379 103.488 1.00 14.22 347 ASP A CA 1
ATOM 2587 C C . ASP A 1 347 ? 11.551 14.815 102.189 1.00 14.24 347 ASP A C 1
ATOM 2588 O O . ASP A 1 347 ? 11.510 13.601 101.993 1.00 13.87 347 ASP A O 1
ATOM 2593 N N . LEU A 1 348 ? 11.144 15.694 101.284 1.00 14.01 348 LEU A N 1
ATOM 2594 C CA . LEU A 1 348 ? 10.503 15.235 100.046 1.00 14.81 348 LEU A CA 1
ATOM 2595 C C . LEU A 1 348 ? 11.488 14.528 99.109 1.00 14.73 348 LEU A C 1
ATOM 2596 O O . LEU A 1 348 ? 11.080 13.904 98.116 1.00 14.54 348 LEU A O 1
ATOM 2601 N N . ASN A 1 349 ? 12.776 14.604 99.429 1.00 14.87 349 ASN A N 1
ATOM 2602 C CA . ASN A 1 349 ? 13.805 13.883 98.681 1.00 16.32 349 ASN A CA 1
ATOM 2603 C C . ASN A 1 349 ? 14.305 12.607 99.355 1.00 17.79 349 ASN A C 1
ATOM 2604 O O . ASN A 1 349 ? 15.266 12.001 98.904 1.00 17.70 349 ASN A O 1
ATOM 2609 N N . ASN A 1 350 ? 13.636 12.198 100.422 1.00 18.93 350 ASN A N 1
ATOM 2610 C CA . ASN A 1 350 ? 13.961 10.955 101.130 1.00 20.23 350 ASN A CA 1
ATOM 2611 C C . ASN A 1 350 ? 13.754 9.776 100.186 1.00 19.43 350 ASN A C 1
ATOM 2612 O O . ASN A 1 350 ? 12.727 9.694 99.519 1.00 19.46 350 ASN A O 1
ATOM 2617 N N . ASP A 1 351 ? 14.705 8.856 100.158 1.00 19.18 351 ASP A N 1
ATOM 2618 C CA . ASP A 1 351 ? 14.664 7.721 99.221 1.00 19.04 351 ASP A CA 1
ATOM 2619 C C . ASP A 1 351 ? 14.234 6.417 99.856 1.00 19.48 351 ASP A C 1
ATOM 2620 O O . ASP A 1 351 ? 14.277 5.359 99.227 1.00 19.62 351 ASP A O 1
ATOM 2625 N N . ASN A 1 352 ? 13.798 6.485 101.099 1.00 19.69 352 ASN A N 1
ATOM 2626 C CA . ASN A 1 352 ? 13.151 5.350 101.728 1.00 20.12 352 ASN A CA 1
ATOM 2627 C C . ASN A 1 352 ? 11.669 5.301 101.420 1.00 19.78 352 ASN A C 1
ATOM 2628 O O . ASN A 1 352 ? 10.999 4.319 101.746 1.00 20.14 352 ASN A O 1
ATOM 2633 N N . TYR A 1 353 ? 11.169 6.372 100.799 1.00 18.13 353 TYR A N 1
ATOM 2634 C CA . TYR A 1 353 ? 9.815 6.435 100.300 1.00 17.69 353 TYR A CA 1
ATOM 2635 C C . TYR A 1 353 ? 9.854 6.851 98.830 1.00 16.29 353 TYR A C 1
ATOM 2636 O O . TYR A 1 353 ? 10.869 7.369 98.348 1.00 14.63 353 TYR A O 1
ATOM 2645 N N . ASN A 1 354 ? 8.733 6.654 98.143 1.00 14.96 354 ASN A N 1
ATOM 2646 C CA . ASN A 1 354 ? 8.575 7.181 96.808 1.00 13.98 354 ASN A CA 1
ATOM 2647 C C . ASN A 1 354 ? 8.498 8.700 96.834 1.00 13.95 354 ASN A C 1
ATOM 2648 O O . ASN A 1 354 ? 8.351 9.311 97.900 1.00 12.90 354 ASN A O 1
ATOM 2653 N N . ARG A 1 355 ? 8.642 9.304 95.659 1.00 14.03 355 ARG A N 1
ATOM 2654 C CA . ARG A 1 355 ? 8.621 10.764 95.535 1.00 14.16 355 ARG A CA 1
ATOM 2655 C C . ARG A 1 355 ? 7.536 11.192 94.568 1.00 13.37 355 ARG A C 1
ATOM 2656 O O . ARG A 1 355 ? 7.769 11.989 93.643 1.00 13.17 355 ARG A O 1
ATOM 2664 N N . PHE A 1 356 ? 6.336 10.681 94.794 1.00 12.57 356 PHE A N 1
ATOM 2665 C CA . PHE A 1 356 ? 5.170 11.061 94.030 1.00 12.40 356 PHE A CA 1
ATOM 2666 C C . PHE A 1 356 ? 4.279 11.930 94.903 1.00 12.43 356 PHE A C 1
ATOM 2667 O O . PHE A 1 356 ? 3.878 11.518 95.986 1.00 12.14 356 PHE A O 1
ATOM 2675 N N . TRP A 1 357 ? 3.989 13.142 94.446 1.00 12.55 357 TRP A N 1
ATOM 2676 C CA . TRP A 1 357 ? 3.248 14.097 95.268 1.00 12.54 357 TRP A CA 1
ATOM 2677 C C . TRP A 1 357 ? 2.239 14.880 94.459 1.00 12.75 357 TRP A C 1
ATOM 2678 O O . TRP A 1 357 ? 2.361 15.009 93.251 1.00 12.37 357 TRP A O 1
ATOM 2689 N N . GLU A 1 358 ? 1.261 15.452 95.150 1.00 13.16 358 GLU A N 1
ATOM 2690 C CA . GLU A 1 358 ? 0.278 16.309 94.503 1.00 13.27 358 GLU A CA 1
ATOM 2691 C C . GLU A 1 358 ? 0.109 17.608 95.274 1.00 13.37 358 GLU A C 1
ATOM 2692 O O . GLU A 1 358 ? 0.389 17.647 96.455 1.00 12.69 358 GLU A O 1
ATOM 2698 N N . TYR A 1 359 ? -0.411 18.640 94.616 1.00 13.61 359 TYR A N 1
ATOM 2699 C CA . TYR A 1 359 ? -0.788 19.865 95.313 1.00 14.09 359 TYR A CA 1
ATOM 2700 C C . TYR A 1 359 ? -1.945 20.513 94.572 1.00 14.64 359 TYR A C 1
ATOM 2701 O O . TYR A 1 359 ? -1.799 20.850 93.399 1.00 14.10 359 TYR A O 1
ATOM 2710 N N . ASN A 1 360 ? -3.079 20.692 95.248 1.00 15.34 360 ASN A N 1
ATOM 2711 C CA . ASN A 1 360 ? -4.151 21.553 94.750 1.00 16.09 360 ASN A CA 1
ATOM 2712 C C . ASN A 1 360 ? -4.736 21.124 93.411 1.00 15.11 360 ASN A C 1
ATOM 2713 O O . ASN A 1 360 ? -5.003 21.948 92.533 1.00 14.20 360 ASN A O 1
ATOM 2718 N N . ASN A 1 361 ? -4.920 19.821 93.249 1.00 14.55 361 ASN A N 1
ATOM 2719 C CA . ASN A 1 361 ? -5.587 19.290 92.076 1.00 13.84 361 ASN A CA 1
ATOM 2720 C C . ASN A 1 361 ? -7.103 19.307 92.289 1.00 14.40 361 ASN A C 1
ATOM 2721 O O . ASN A 1 361 ? -7.591 19.505 93.404 1.00 13.95 361 ASN A O 1
ATOM 2726 N N . SER A 1 362 ? -7.848 19.153 91.208 1.00 15.39 362 SER A N 1
ATOM 2727 C CA . SER A 1 362 ? -9.287 19.124 91.288 1.00 16.49 362 SER A CA 1
ATOM 2728 C C . SER A 1 362 ? -9.818 18.126 90.312 1.00 16.65 362 SER A C 1
ATOM 2729 O O . SER A 1 362 ? -9.031 17.461 89.613 1.00 16.65 362 SER A O 1
ATOM 2732 N N . GLY A 1 363 ? -11.154 18.010 90.275 1.00 17.25 363 GLY A N 1
ATOM 2733 C CA . GLY A 1 363 ? -11.842 17.031 89.439 1.00 16.73 363 GLY A CA 1
ATOM 2734 C C . GLY A 1 363 ? -12.218 15.802 90.231 1.00 16.27 363 GLY A C 1
ATOM 2735 O O . GLY A 1 363 ? -11.876 15.669 91.406 1.00 16.28 363 GLY A O 1
ATOM 2736 N N . ASN A 1 364 ? -12.892 14.869 89.575 1.00 16.67 364 ASN A N 1
ATOM 2737 C CA . ASN A 1 364 ? -13.456 13.721 90.272 1.00 16.55 364 ASN A CA 1
ATOM 2738 C C . ASN A 1 364 ? -12.397 12.779 90.831 1.00 16.30 364 ASN A C 1
ATOM 2739 O O . ASN A 1 364 ? -12.679 12.028 91.757 1.00 16.10 364 ASN A O 1
ATOM 2744 N N . GLY A 1 365 ? -11.194 12.814 90.262 1.00 15.63 365 GLY A N 1
ATOM 2745 C CA . GLY A 1 365 ? -10.120 11.927 90.671 1.00 16.22 365 GLY A CA 1
ATOM 2746 C C . GLY A 1 365 ? -9.176 12.512 91.709 1.00 16.36 365 GLY A C 1
ATOM 2747 O O . GLY A 1 365 ? -8.252 11.826 92.136 1.00 16.76 365 GLY A O 1
ATOM 2748 N N . ALA A 1 366 ? -9.392 13.772 92.096 1.00 16.52 366 ALA A N 1
ATOM 2749 C CA . ALA A 1 366 ? -8.521 14.486 93.044 1.00 17.83 366 ALA A CA 1
ATOM 2750 C C . ALA A 1 366 ? -8.791 14.149 94.517 1.00 19.06 366 ALA A C 1
ATOM 2751 O O . ALA A 1 366 ? -9.901 13.759 94.895 1.00 22.28 366 ALA A O 1
#

Secondary structure (DSSP, 8-state):
---SSEETTEEB--HHHHTT-SHHHHHTT--PPPP-----SEEETTTBSSHHHHHHHHHHH--SS-EEEEE-SEEE-S-EEE-S-SS-EEEEE-SSSGGGEEEEE---TT--HHHHHHHHGGG--TTSTTHHHHHHHHT-SS--HHHHT-SEEE-STT-EEES-EEEE---SSTT----SEEE-SSSEEEES-EEE-SBS-EEE--S--S--EEEEES-EEEESEEEEEESSEEEEES-EEEE--SS--S-EEEEEE---TT-S--EEEES-EEEE-HHHHHH--EEEEE---TT--SGGG--TTTS---EEEEES-EE-TTB-SS--EE--TTS--------SS--TT-TTS-EEEEES-BSTT-

Organism: Sitophilus oryzae (NCBI:txid7048)

CATH classification: 2.160.20.10

Sequence (366 aa):
DQTAPGTASRPILTASESNYFTTATYLQGWSPPSISTSKADYTVGNGYNTIQAAVNAAINAGGTTRKYIKINAGTYQEVVYIPNTKVPLTIYGGGSSPSDTLITLNMPAQTTPSAYKSLVGSLFNSADPAYSMYNSCASKSGTIGTSCSTVFWVKAPAVQIVNLSIENSAKNTGDQQAVALQTNSDQIQIHNARLLGHQDTLYAGSGSSSVERSYYTNTYIEGDIDFVFGGGSAIFESCTFYVKADRRSDTAVVFAPDTDPHKMYGYFVYKSTITGDSAWSSSKKAYLGRAWDSGVSSSSAYVPGTSPNGQLIIKESTIDGIINTSGPWTTATSGRTYSGNNANSRDLNNDNYNRFWEYNNSGNGA

Nearest PDB structures (foldseek):
  4pmh-assembly1_A  TM=1.003E+00  e=8.045E-67  Sitophilus oryzae
  3grh-assembly1_A  TM=9.072E-01  e=6.304E-31  Escherichia coli K-12
  1xg2-assembly1_A  TM=8.573E-01  e=7.434E-14  Solanum lycopersicum
  2nt9-assembly2_B  TM=7.586E-01  e=3.283E-15  Dickeya dadantii 3937
  1gq8-assembly1_A  TM=8.151E-01  e=4.184E-13  Daucus carota

Radius of gyration: 19.88 Å; Cα contacts (8 Å, |Δi|>4): 1067; chains: 1; bounding box: 44×43×60 Å

Solvent-accessible surface area: 13291 Å² total; per-residue (Å²): 125,48,101,37,25,22,77,57,52,8,1,2,1,38,67,71,22,4,107,119,5,43,33,73,34,0,20,60,74,19,93,39,68,95,49,57,55,77,119,46,60,31,13,2,53,121,59,57,140,45,0,1,38,0,0,16,26,0,20,100,72,26,53,119,90,45,50,23,0,61,0,51,59,31,90,30,136,18,0,0,0,0,13,114,18,180,4,24,0,0,0,20,2,41,18,118,42,21,58,58,0,40,0,17,10,80,0,12,5,74,17,66,13,83,49,0,110,101,81,0,14,117,28,20,91,86,92,40,41,0,64,81,14,13,64,60,0,14,79,92,108,47,66,3,24,45,48,3,0,0,0,0,17,0,66,0,48,25,0,2,0,9,20,0,0,0,40,0,38,2,94,87,75,54,117,22,46,1,0,0,0,5,1,38,15,27,63,0,7,0,54,52,2,64,0,14,4,12,24,11,0,0,26,0,4,28,27,119,58,95,57,3,24,2,31,0,28,83,3,57,0,22,0,0,18,13,0,0,8,0,12,0,1,0,1,0,45,53,3,41,0,54,0,44,21,71,34,41,68,73,56,0,5,0,0,0,0,27,0,70,9,152,24,71,35,0,0,1,0,48,106,4,42,0,24,13,36,93,48,0,50,105,36,92,98,0,50,0,0,56,0,64,4,32,91,18,107,44,60,110,44,30,77,66,22,104,11,22,0,0,3,0,0,0,17,46,3,53,0,44,4,2,0,51,61,88,18,0,9,33,59,5,60,14,34,26,99,38,42,6,16,54,46,122,101,42,85,18,48,42,19,102,73,6,0,1,4,0,47,78,9,66,42,134,0,22

GO terms:
  GO:0030599 pectinesterase activity (F, IDA)
  GO:0045490 pectin catabolic process (P, IDA)
  GO:0005576 extracellular region (C, IC)

B-factor: mean 20.06, std 9.86, range [10.1, 99.01]

Foldseek 3Di:
DADACADFQAGADDPVRVVCDDPVNLCVPDDADDDDLPDAPAECVPHNVAQQVSLQVQQVVADQDEHEYEYEFDEAAEAHARAEGNHAYEYAYPDPAQARAEHEDQFWQQDALVNLCVRYVVSDDPPTPCNVVNVLQNVDGRGSGQQNLERYEHHYANYEYYSHEWYHEHLPDPPTHHEGYAHAAANYEYERYEFYYAHQRYRQHAYDDLAHEYEYENYEFEYFEQNYEEAHLYEHEAYEYEHEPVSHQAAGEHHAYQHQLVRPGGYEAYQYEYYYDCSLLVVLRYADYEYAQPPQQALVRDDFNGTGAGAYEHEQYEYENSHDLRRRYAYYPRRNGATGDRDNDDDLSGRVHHNYYYHNYDYPSD

InterPro domains:
  IPR000070 Pectinesterase, catalytic [PF01095] (161-309)
  IPR011050 Pectin lyase fold/virulence factor [SSF51126] (51-382)
  IPR012334 Pectin lyase fold [G3DSA:2.160.20.10] (17-382)
  IPR033131 Pectinesteras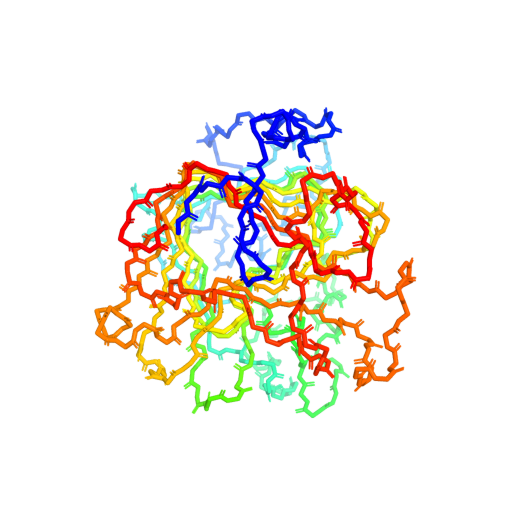e, Asp active site [PS00503] (237-246)